Protein AF-A0A1G3U893-F1 (afdb_monomer_lite)

Secondary structure (DSSP, 8-state):
--HHHHHHHHHHHT--STTTSHHHHHHHHHHHHTTS----S--HHHHHHHHHHTTPPPPSSHHHHHHHHHHHHHHHS-HHHHHHHHHHHHHHHHHH-GGGHHHHHH-HHHHHHT--HHHHHHHHHHHHHHHHHHHHHHHHHHH-S---HHHHHHHHHHHHHHHHHHHS-HHHHHHHHHHHHHHHHHHHHHHHHHHH-

pLDDT: mean 92.68, std 6.44, range [59.28, 98.5]

Foldseek 3Di:
DPVLLLLLLLLLCQDPDPPRNQLSVLLQVLCVVLVNDHRDPDHNVRSQVVCVVVVHDRQPDNVSSVVVNVVVLCVPDDVVLVVVLVVLLLVVLCVVCVVLNVQVVVHPVSSQVPADPVSNLVVVLVCQLSVSLLSSLSSSLVSDDPDDLVSSVSSSVSSNVSSCVSRHDPVRCVVCVVVVVVVSVVSSVSSVVVSPD

Radius of gyration: 17.15 Å; chains: 1; bounding box: 44×39×46 Å

Sequence (197 aa):
MKKEIIYLSEYLAKNQTKGEFEPYEAILHVLDTLEIYTPSKYDQTQIQVLFKRSGLDVPSYFEEAVLQLDKVLESFLPSDITTLKKSIFLTLIASNFPQKKGFLEHSYALFISQLEPVEKTIFDNLTSYVLHINRGLGVFYSLGEKQTPENFVAFGNALHVKLLTLFYNEEERALLDDGLKELLGVYLGIYGKYLYM

Structure (mmCIF, N/CA/C/O backbone):
data_AF-A0A1G3U893-F1
#
_entry.id   AF-A0A1G3U893-F1
#
loop_
_atom_site.group_PDB
_atom_site.id
_atom_site.type_symbol
_atom_site.label_atom_id
_atom_site.label_alt_id
_atom_site.label_comp_id
_atom_site.label_asym_id
_atom_site.label_entity_id
_atom_site.label_seq_id
_atom_site.pdbx_PDB_ins_code
_atom_site.Cartn_x
_atom_site.Cartn_y
_atom_site.Cartn_z
_atom_site.occupancy
_atom_site.B_iso_or_equiv
_atom_site.auth_seq_id
_atom_site.auth_comp_id
_atom_site.auth_asym_id
_atom_site.auth_atom_id
_atom_site.pdbx_PDB_model_num
ATOM 1 N N . MET A 1 1 ? -11.319 6.076 13.704 1.00 62.50 1 MET A N 1
ATOM 2 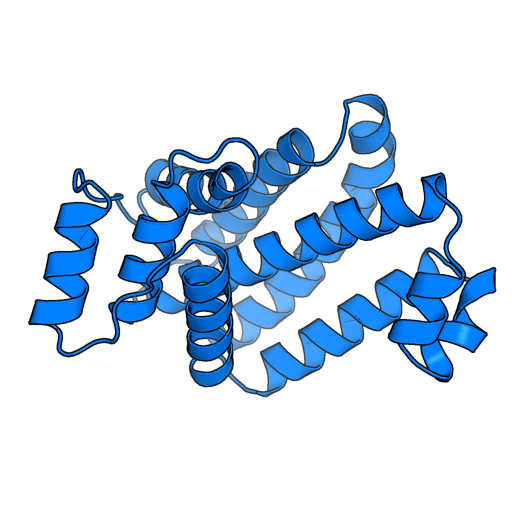C CA . MET A 1 1 ? -10.963 4.768 13.105 1.00 62.50 1 MET A CA 1
ATOM 3 C C . MET A 1 1 ? -12.118 4.116 12.333 1.00 62.50 1 MET A C 1
ATOM 5 O O . MET A 1 1 ? -13.187 3.919 12.910 1.00 62.50 1 MET A O 1
ATOM 9 N N . LYS A 1 2 ? -11.933 3.744 11.054 1.00 84.88 2 LYS A N 1
ATOM 10 C CA . LYS A 1 2 ? -12.924 2.949 10.288 1.00 84.88 2 LYS A CA 1
ATOM 11 C C . LYS A 1 2 ? -12.699 1.442 10.497 1.00 84.88 2 LYS A C 1
ATOM 13 O O . LYS A 1 2 ? -11.767 0.874 9.942 1.00 84.88 2 LYS A O 1
ATOM 18 N N . LYS A 1 3 ? -13.579 0.795 11.276 1.00 90.69 3 LYS A N 1
ATOM 19 C CA . LYS A 1 3 ? -13.479 -0.631 11.667 1.00 90.69 3 LYS A CA 1
ATOM 20 C 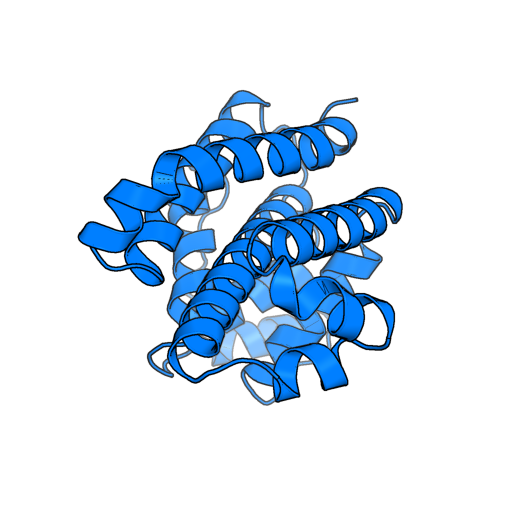C . LYS A 1 3 ? -13.331 -1.595 10.486 1.00 90.69 3 LYS A C 1
ATOM 22 O O . LYS A 1 3 ? -12.546 -2.527 10.569 1.00 90.69 3 LYS A O 1
ATOM 27 N N . GLU A 1 4 ? -14.050 -1.344 9.396 1.00 95.12 4 GLU A N 1
ATOM 28 C CA . GLU A 1 4 ? -14.017 -2.172 8.186 1.00 95.12 4 GLU A CA 1
ATOM 29 C C . GLU A 1 4 ? -12.615 -2.258 7.563 1.00 95.12 4 GLU A C 1
ATOM 31 O O . GLU A 1 4 ? -12.152 -3.351 7.258 1.00 95.12 4 GLU A O 1
ATOM 36 N N . ILE A 1 5 ? -11.895 -1.131 7.467 1.00 96.06 5 ILE A N 1
ATOM 37 C CA . ILE A 1 5 ? -10.524 -1.092 6.928 1.00 96.06 5 ILE A CA 1
ATOM 38 C C . ILE A 1 5 ? -9.584 -1.933 7.798 1.00 96.06 5 ILE A C 1
ATOM 40 O O . ILE A 1 5 ? -8.756 -2.673 7.271 1.00 96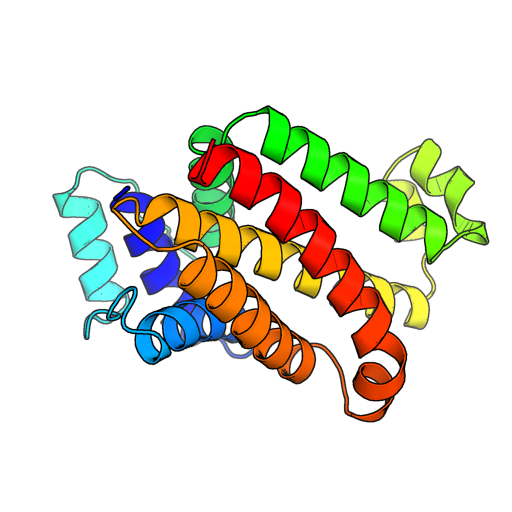.06 5 ILE A O 1
ATOM 44 N N . ILE A 1 6 ? -9.734 -1.858 9.123 1.00 94.94 6 ILE A N 1
ATOM 45 C CA . ILE A 1 6 ? -8.920 -2.639 10.062 1.00 94.94 6 ILE A CA 1
ATOM 46 C C . ILE A 1 6 ? -9.231 -4.124 9.957 1.00 94.94 6 ILE A C 1
ATOM 48 O O . ILE A 1 6 ? -8.307 -4.920 9.835 1.00 94.94 6 ILE A O 1
ATOM 52 N N . TYR A 1 7 ? -10.506 -4.507 9.926 1.00 95.94 7 TYR A N 1
ATOM 53 C CA . TYR A 1 7 ? -10.875 -5.914 9.791 1.00 95.94 7 TYR A CA 1
ATOM 54 C C . TYR A 1 7 ? -10.403 -6.505 8.463 1.00 95.94 7 TYR A C 1
ATOM 56 O O . TYR A 1 7 ? -9.892 -7.620 8.462 1.00 95.94 7 TYR A O 1
ATOM 64 N N . LEU A 1 8 ? -10.499 -5.762 7.356 1.00 96.88 8 LEU A N 1
ATOM 65 C CA . LEU A 1 8 ? -9.982 -6.205 6.058 1.00 96.88 8 LEU A CA 1
ATOM 66 C C . LEU A 1 8 ? -8.455 -6.327 6.080 1.00 96.88 8 LEU A C 1
ATOM 68 O O . LEU A 1 8 ? -7.920 -7.331 5.618 1.00 96.88 8 LEU A O 1
ATOM 72 N N . SER A 1 9 ? -7.755 -5.357 6.672 1.00 96.25 9 SER A N 1
ATOM 73 C CA . SER A 1 9 ? -6.289 -5.387 6.788 1.00 96.25 9 SER A CA 1
ATOM 74 C C . SER A 1 9 ? -5.811 -6.566 7.637 1.00 96.25 9 SER A C 1
ATOM 76 O O . SER A 1 9 ? -4.909 -7.291 7.229 1.00 96.25 9 SER A O 1
ATOM 78 N N . GLU A 1 10 ? -6.445 -6.803 8.789 1.00 95.88 10 GLU A N 1
ATOM 79 C CA . GLU A 1 10 ? -6.160 -7.961 9.640 1.00 95.88 10 GLU A CA 1
ATOM 80 C C . GLU A 1 10 ? -6.509 -9.287 8.962 1.00 95.88 10 GLU A C 1
ATOM 82 O O . GLU A 1 10 ? -5.763 -10.254 9.097 1.00 95.88 10 GLU A O 1
ATOM 87 N N . TYR A 1 11 ? -7.624 -9.348 8.231 1.00 95.31 11 TYR A N 1
ATOM 88 C CA . TYR A 1 11 ? -8.026 -10.547 7.500 1.00 95.31 11 TYR A CA 1
ATOM 89 C C . TYR A 1 11 ? -7.003 -10.912 6.420 1.00 95.31 11 TYR A C 1
ATOM 91 O O . TYR A 1 11 ? -6.593 -12.071 6.327 1.00 95.31 11 TYR A O 1
ATOM 99 N N . LEU A 1 12 ? -6.565 -9.920 5.639 1.00 95.44 12 LEU A N 1
ATOM 100 C CA . LEU A 1 12 ? -5.575 -10.086 4.575 1.00 95.44 12 LEU A CA 1
ATOM 101 C C . LEU A 1 12 ? -4.212 -10.491 5.139 1.00 95.44 12 LEU A C 1
ATOM 103 O O . LEU A 1 12 ? -3.634 -11.459 4.661 1.00 95.44 12 LEU A O 1
ATOM 107 N N . ALA A 1 13 ? -3.743 -9.826 6.199 1.00 94.62 13 ALA A N 1
ATOM 108 C CA . ALA A 1 13 ? -2.451 -10.101 6.831 1.00 94.62 13 ALA A CA 1
ATOM 109 C C . ALA A 1 13 ? -2.352 -11.477 7.510 1.00 94.62 13 ALA A C 1
ATOM 111 O O . ALA A 1 13 ? -1.254 -11.934 7.808 1.00 94.62 13 ALA A O 1
ATOM 112 N N . LYS A 1 14 ? -3.485 -12.129 7.792 1.00 91.31 14 LYS A N 1
ATOM 113 C CA . LYS A 1 14 ? -3.541 -13.436 8.470 1.00 91.31 14 LYS A CA 1
ATOM 114 C C . LYS A 1 14 ? -3.925 -14.577 7.536 1.00 91.31 14 LYS A C 1
ATOM 116 O O . LYS A 1 14 ? -4.282 -15.661 8.004 1.00 91.31 14 LYS A O 1
ATOM 121 N N . ASN A 1 15 ? -3.890 -14.338 6.226 1.00 79.00 15 ASN A N 1
ATOM 122 C CA . ASN A 1 15 ? -4.066 -15.404 5.252 1.00 79.00 15 ASN A CA 1
ATOM 123 C C . ASN A 1 15 ? -2.845 -16.334 5.269 1.00 79.00 15 ASN A C 1
ATOM 125 O O . ASN A 1 15 ? -1.723 -15.889 5.470 1.00 79.00 15 ASN A O 1
ATOM 129 N N . GLN A 1 16 ? -3.065 -17.635 5.088 1.00 69.56 16 GLN A N 1
ATOM 130 C CA . GLN A 1 16 ? -1.996 -18.640 5.067 1.00 69.56 16 GLN A CA 1
ATOM 131 C C . GLN A 1 16 ? -1.441 -18.899 3.654 1.00 69.56 16 GLN A C 1
ATOM 133 O O . GLN A 1 16 ? -0.562 -19.744 3.478 1.00 69.56 16 GLN A O 1
ATOM 138 N N . THR A 1 17 ? -1.945 -18.195 2.638 1.00 70.88 17 THR A N 1
ATOM 139 C CA . THR A 1 17 ? -1.518 -18.358 1.241 1.00 70.88 17 THR A CA 1
ATOM 140 C C . THR A 1 17 ? -0.214 -17.605 0.991 1.00 70.88 17 THR A C 1
ATOM 142 O O . THR A 1 17 ? -0.206 -16.387 0.845 1.00 70.88 17 THR A O 1
ATOM 145 N N . LYS A 1 18 ? 0.904 -18.339 0.965 1.00 68.50 18 LYS A N 1
ATOM 146 C CA . LYS A 1 18 ? 2.259 -17.798 0.771 1.00 68.50 18 LYS A CA 1
ATOM 147 C C . LYS A 1 18 ? 2.359 -16.887 -0.463 1.00 68.50 18 LYS A C 1
ATOM 149 O O . LYS A 1 18 ? 1.983 -17.302 -1.555 1.00 68.50 18 LYS A O 1
ATOM 154 N N . GLY A 1 19 ? 2.967 -15.716 -0.297 1.00 68.25 19 GLY A N 1
ATOM 155 C CA . GLY A 1 19 ? 3.264 -14.726 -1.336 1.00 68.25 19 GLY A CA 1
ATOM 156 C C . GLY A 1 19 ? 2.249 -13.585 -1.445 1.00 68.25 19 GLY A C 1
ATOM 157 O O . GLY A 1 19 ? 2.566 -12.553 -2.034 1.00 68.25 19 GLY A O 1
ATOM 158 N N . GLU A 1 20 ? 1.045 -13.748 -0.895 1.00 79.69 20 GLU A N 1
ATOM 159 C CA . GLU A 1 20 ? -0.048 -12.786 -1.057 1.00 79.69 20 GLU A CA 1
ATOM 160 C C . GLU A 1 20 ? -0.282 -11.924 0.190 1.00 79.69 20 GLU A C 1
ATOM 162 O O . GLU A 1 20 ? -0.622 -10.744 0.078 1.00 79.69 20 GLU A O 1
ATOM 167 N N . PHE A 1 21 ? -0.080 -12.478 1.389 1.00 89.69 21 PHE A N 1
ATOM 168 C CA . PHE A 1 21 ? -0.401 -11.800 2.650 1.00 89.69 21 PHE A CA 1
ATOM 169 C C . PHE A 1 21 ? 0.751 -10.960 3.205 1.00 89.69 21 PHE A C 1
ATOM 171 O O . PHE A 1 21 ? 0.506 -10.013 3.955 1.00 89.69 21 PHE A O 1
ATOM 178 N N . GLU A 1 22 ? 1.993 -11.274 2.837 1.00 94.38 22 GLU A N 1
ATOM 179 C CA . GLU A 1 22 ? 3.214 -10.673 3.377 1.00 94.38 22 GLU A CA 1
ATOM 180 C C . GLU A 1 22 ? 3.240 -9.135 3.266 1.00 94.38 22 GLU A C 1
ATOM 182 O O . GLU A 1 22 ? 3.665 -8.482 4.223 1.00 94.38 22 GLU A O 1
ATOM 187 N N . PRO A 1 23 ? 2.744 -8.495 2.184 1.00 95.62 23 PRO A N 1
ATOM 188 C CA . PRO A 1 23 ? 2.658 -7.036 2.139 1.00 95.62 23 PRO A CA 1
ATOM 189 C C . PRO A 1 23 ? 1.704 -6.453 3.193 1.00 95.62 23 PRO A C 1
ATOM 191 O O . PRO A 1 23 ? 1.957 -5.379 3.741 1.00 95.62 23 PRO A O 1
ATOM 194 N N . TYR A 1 24 ? 0.604 -7.147 3.491 1.00 96.69 24 TYR A N 1
ATOM 195 C CA . TYR A 1 24 ? -0.380 -6.727 4.493 1.00 96.69 24 TYR A CA 1
ATOM 196 C C . TYR A 1 24 ? 0.121 -6.984 5.910 1.00 96.69 24 TYR A C 1
ATOM 198 O O . TYR A 1 24 ? -0.058 -6.140 6.790 1.00 96.69 24 TYR A O 1
ATOM 206 N N . GLU A 1 25 ? 0.810 -8.104 6.119 1.00 95.62 25 GLU A N 1
ATOM 207 C CA . GLU A 1 25 ? 1.545 -8.370 7.352 1.00 95.62 25 GLU A CA 1
ATOM 208 C C . GLU A 1 25 ? 2.596 -7.283 7.601 1.00 95.62 25 GLU A C 1
ATOM 210 O O . GLU A 1 25 ? 2.659 -6.744 8.703 1.00 95.62 25 GLU A O 1
ATOM 215 N N . ALA A 1 26 ? 3.359 -6.879 6.579 1.00 97.19 26 ALA A N 1
ATOM 216 C CA . ALA A 1 26 ? 4.340 -5.803 6.694 1.00 97.19 26 ALA A CA 1
ATOM 217 C C . ALA A 1 26 ? 3.703 -4.475 7.134 1.00 97.19 26 ALA A C 1
ATOM 219 O O . ALA A 1 26 ? 4.254 -3.798 8.003 1.00 97.19 26 ALA A O 1
ATOM 220 N N . ILE A 1 27 ? 2.532 -4.118 6.590 1.00 97.81 27 ILE A N 1
ATOM 221 C CA . ILE A 1 27 ? 1.779 -2.925 7.014 1.00 97.81 27 ILE A CA 1
ATOM 222 C C . ILE A 1 27 ? 1.451 -3.004 8.509 1.00 97.81 27 ILE A C 1
ATOM 224 O O . ILE A 1 27 ? 1.777 -2.080 9.256 1.00 97.81 27 ILE A O 1
ATOM 228 N N . LEU A 1 28 ? 0.841 -4.103 8.959 1.00 96.94 28 LEU A N 1
ATOM 229 C CA . LEU A 1 28 ? 0.438 -4.264 10.358 1.00 96.94 28 LEU A CA 1
ATOM 230 C C . LEU A 1 28 ? 1.633 -4.354 11.310 1.00 96.94 28 LEU A C 1
ATOM 232 O O . LEU A 1 28 ? 1.603 -3.759 12.382 1.00 96.94 28 LEU A O 1
ATOM 236 N N . HIS A 1 29 ? 2.702 -5.035 10.905 1.00 97.19 29 HIS A N 1
ATOM 237 C CA . HIS A 1 29 ? 3.931 -5.146 11.681 1.00 97.19 29 HIS A CA 1
ATOM 238 C C . HIS A 1 29 ? 4.571 -3.774 11.914 1.00 97.19 29 HIS A C 1
ATOM 240 O O . HIS A 1 29 ? 5.046 -3.490 13.012 1.00 97.19 29 HIS A O 1
ATOM 246 N N . VAL A 1 30 ? 4.630 -2.913 10.893 1.00 97.81 30 VAL A N 1
ATOM 247 C CA . VAL A 1 30 ? 5.205 -1.566 11.050 1.00 97.81 30 VAL A CA 1
ATOM 248 C C . VAL A 1 30 ? 4.320 -0.696 11.943 1.00 97.81 30 VAL A C 1
ATOM 250 O O . VAL A 1 30 ? 4.851 0.035 12.777 1.00 97.81 30 VAL A O 1
ATOM 253 N N . LEU A 1 31 ? 2.993 -0.804 11.820 1.00 96.00 31 LEU A N 1
ATOM 254 C CA . LEU A 1 31 ? 2.063 -0.124 12.729 1.00 96.00 31 LEU A CA 1
ATOM 255 C C . LEU A 1 31 ? 2.264 -0.550 14.190 1.00 96.00 31 LEU A C 1
ATOM 257 O O . LEU A 1 31 ? 2.259 0.311 15.068 1.00 96.00 31 LEU A O 1
ATOM 261 N N . ASP A 1 32 ? 2.475 -1.843 14.436 1.00 96.44 32 ASP A N 1
ATOM 262 C CA . ASP A 1 32 ? 2.713 -2.394 15.776 1.00 96.44 32 ASP A CA 1
ATOM 263 C C . ASP A 1 32 ? 4.063 -1.951 16.345 1.00 96.44 32 ASP A C 1
ATOM 265 O O . ASP A 1 32 ? 4.146 -1.471 17.471 1.00 96.44 32 ASP A O 1
ATOM 269 N N . THR A 1 33 ? 5.121 -2.022 15.528 1.00 96.50 33 THR A N 1
ATOM 270 C CA . THR A 1 33 ? 6.491 -1.638 15.921 1.00 96.50 33 THR A CA 1
ATOM 271 C C . THR A 1 33 ? 6.580 -0.173 16.352 1.00 96.50 33 THR A C 1
ATOM 273 O O . THR A 1 33 ? 7.397 0.177 17.198 1.00 96.50 33 THR A O 1
ATOM 276 N N . LEU A 1 34 ? 5.759 0.689 15.752 1.00 95.19 34 LEU A N 1
ATOM 277 C CA . LEU A 1 34 ? 5.692 2.115 16.067 1.00 95.19 34 LEU A CA 1
ATOM 278 C C . LEU A 1 34 ? 4.612 2.447 17.109 1.00 95.19 34 LEU A C 1
ATOM 280 O O . LEU A 1 34 ? 4.319 3.622 17.314 1.00 95.19 34 LEU A O 1
ATOM 284 N N . GLU A 1 35 ? 3.998 1.435 17.729 1.00 93.44 35 GLU A N 1
ATOM 285 C CA . GLU A 1 35 ? 2.936 1.576 18.736 1.00 93.44 35 GLU A CA 1
ATOM 286 C C . GLU A 1 35 ? 1.722 2.391 18.242 1.00 93.44 35 GLU A C 1
ATOM 288 O O . GLU A 1 35 ? 0.960 2.964 19.022 1.00 93.44 35 GLU A O 1
ATOM 293 N N . ILE A 1 36 ? 1.512 2.438 16.922 1.00 92.62 36 ILE A N 1
ATOM 294 C CA . ILE A 1 36 ? 0.393 3.151 16.291 1.00 92.62 36 ILE A CA 1
ATOM 295 C C . ILE A 1 36 ? -0.882 2.314 16.403 1.00 92.62 36 ILE A C 1
ATOM 297 O O . ILE A 1 36 ? -1.973 2.841 16.635 1.00 92.62 36 ILE A O 1
ATOM 301 N N . TYR A 1 37 ? -0.754 1.006 16.193 1.00 93.56 37 TYR A N 1
ATOM 302 C CA . TYR A 1 37 ? -1.856 0.061 16.263 1.00 93.56 37 TYR A CA 1
ATOM 303 C C . TYR A 1 37 ? -1.326 -1.342 16.549 1.00 93.56 37 TYR A C 1
ATOM 305 O O . TYR A 1 37 ? -0.442 -1.815 15.843 1.00 93.56 37 TYR A O 1
ATOM 313 N N . THR A 1 38 ? -1.922 -2.013 17.534 1.00 94.06 38 THR A N 1
ATOM 314 C CA . THR A 1 38 ? -1.589 -3.396 17.892 1.00 94.06 38 THR A CA 1
ATOM 315 C C . THR A 1 38 ? -2.539 -4.373 17.192 1.00 94.06 38 THR A C 1
ATOM 317 O O . THR A 1 38 ? -3.739 -4.368 17.501 1.00 94.06 38 THR A O 1
ATOM 320 N N . PRO A 1 39 ? -2.041 -5.236 16.285 1.00 94.00 39 PRO A N 1
ATOM 321 C CA . PRO A 1 39 ? -2.839 -6.265 15.631 1.00 94.00 39 PRO A CA 1
ATOM 322 C C . PRO A 1 39 ? -3.494 -7.203 16.643 1.00 94.00 39 PRO A C 1
ATOM 324 O O . PRO A 1 39 ? -2.897 -7.585 17.654 1.00 94.00 39 PRO A O 1
ATOM 327 N N . SER A 1 40 ? -4.735 -7.611 16.380 1.00 95.38 40 SER A N 1
ATOM 328 C CA . SER A 1 40 ? -5.417 -8.532 17.286 1.00 95.38 40 SER A CA 1
ATOM 329 C C . SER A 1 40 ? -4.784 -9.927 17.236 1.00 95.38 40 SER A C 1
ATOM 331 O O . SER A 1 40 ? -4.165 -10.324 16.249 1.00 95.38 40 SER A O 1
ATOM 333 N N . LYS A 1 41 ? -5.022 -10.737 18.270 1.00 94.00 41 LYS A N 1
ATOM 334 C CA . LYS A 1 41 ? -4.647 -12.164 18.269 1.00 94.00 41 LYS A CA 1
ATOM 335 C C . LYS A 1 41 ? -5.624 -13.048 17.487 1.00 94.00 41 LYS A C 1
ATOM 337 O O . LYS A 1 41 ? -5.468 -14.264 17.496 1.00 94.00 41 LYS A O 1
ATOM 342 N N . TYR A 1 42 ? -6.654 -12.459 16.878 1.00 94.31 42 TYR A N 1
ATOM 343 C CA . TYR A 1 42 ? -7.719 -13.220 16.242 1.00 94.31 42 TYR A CA 1
ATOM 344 C C . TYR A 1 42 ? -7.258 -13.880 14.952 1.00 94.31 42 TYR A C 1
ATOM 346 O O . TYR A 1 42 ? -6.585 -13.237 14.154 1.00 94.31 42 TYR A O 1
ATOM 354 N N . ASP A 1 43 ? -7.655 -15.126 14.721 1.00 91.88 43 ASP A N 1
ATOM 355 C CA . ASP A 1 43 ? -7.493 -15.767 13.416 1.00 91.88 43 ASP A CA 1
ATOM 356 C C . ASP A 1 43 ? -8.515 -15.235 12.388 1.00 91.88 43 ASP A C 1
ATOM 358 O O . ASP A 1 43 ? -9.415 -14.451 12.713 1.00 91.88 43 ASP A O 1
ATOM 362 N N . GLN A 1 44 ? -8.394 -15.658 11.125 1.00 91.19 44 GLN A N 1
ATOM 363 C CA . GLN A 1 44 ? -9.322 -15.237 10.070 1.00 91.19 44 GLN A CA 1
ATOM 364 C C . GLN A 1 44 ? -10.785 -15.583 10.381 1.00 91.19 44 GLN A C 1
ATOM 366 O O . GLN A 1 44 ? -11.664 -14.764 10.120 1.00 91.19 44 GLN A O 1
ATOM 371 N N . THR A 1 45 ? -11.065 -16.745 10.977 1.00 92.19 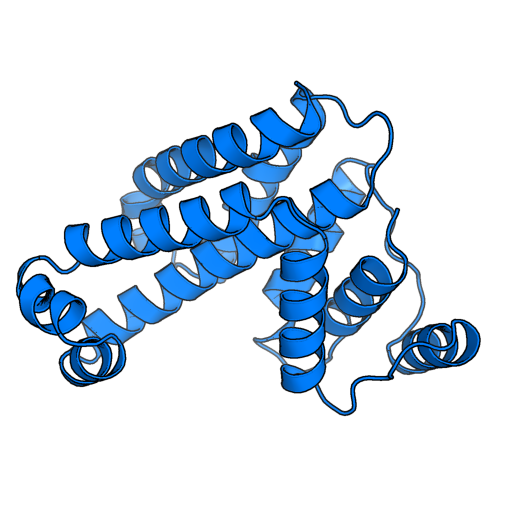45 THR A N 1
ATOM 372 C CA . THR A 1 45 ? -12.439 -17.166 11.310 1.00 92.19 45 THR A CA 1
ATOM 373 C C . THR A 1 45 ? -13.045 -16.233 12.354 1.00 92.19 45 THR A C 1
ATOM 375 O O . THR A 1 45 ? -14.189 -15.790 12.238 1.00 92.19 45 THR A O 1
ATOM 378 N N . GLN A 1 46 ? -12.263 -15.881 13.370 1.00 95.12 46 GLN A N 1
ATOM 379 C CA . GLN A 1 46 ? -12.655 -14.937 14.408 1.00 95.12 46 GLN A CA 1
ATOM 380 C C . GLN A 1 46 ? -12.864 -13.529 13.834 1.00 95.12 46 GLN A C 1
ATOM 382 O O . GLN A 1 46 ? -13.842 -12.872 14.192 1.00 95.12 46 GLN A O 1
ATOM 387 N N . ILE A 1 47 ? -12.028 -13.087 12.891 1.00 94.94 47 ILE A N 1
ATOM 388 C CA . ILE A 1 47 ? -12.212 -11.806 12.191 1.00 94.94 47 ILE A CA 1
ATOM 389 C C . ILE A 1 47 ? -13.502 -11.808 11.357 1.00 94.94 47 ILE A C 1
ATOM 391 O O . ILE A 1 47 ? -14.275 -10.854 11.434 1.00 94.94 47 ILE A O 1
ATOM 395 N N . GLN A 1 48 ? -13.816 -12.891 10.638 1.00 94.31 48 GLN A N 1
ATOM 396 C CA . GLN A 1 48 ? -15.086 -13.027 9.908 1.00 94.31 48 GLN A CA 1
ATOM 397 C C . GLN A 1 48 ? -16.307 -12.904 10.837 1.00 94.31 48 GLN A C 1
ATOM 399 O O . GLN A 1 48 ? -17.328 -12.326 10.459 1.00 94.31 48 GLN A O 1
ATOM 404 N N . VAL A 1 49 ? -16.218 -13.395 12.079 1.00 95.56 49 VAL A N 1
ATOM 405 C CA . VAL A 1 49 ? -17.273 -13.187 13.088 1.00 95.56 49 VAL A CA 1
ATOM 406 C C . VAL A 1 49 ? -17.420 -11.703 13.448 1.00 95.56 49 VAL A C 1
ATOM 408 O O . VAL A 1 49 ? -18.548 -11.239 13.634 1.00 95.56 49 VAL A O 1
ATOM 411 N N . LEU A 1 50 ? -16.324 -10.938 13.518 1.00 94.94 50 LEU A N 1
ATOM 412 C CA . LEU A 1 50 ? -16.367 -9.492 13.780 1.00 94.94 50 LEU A CA 1
ATOM 413 C C . LEU A 1 50 ? -17.037 -8.710 12.644 1.00 94.94 50 LEU A C 1
ATOM 415 O O . LEU A 1 50 ? -17.838 -7.816 12.937 1.00 94.94 50 LEU A O 1
ATOM 419 N N . PHE A 1 51 ? -16.776 -9.076 11.384 1.00 95.56 51 PHE A N 1
ATOM 420 C CA . PHE A 1 51 ? -17.489 -8.528 10.221 1.00 95.56 51 PHE A CA 1
ATOM 421 C C . PHE A 1 51 ? -19.002 -8.728 10.365 1.00 95.56 51 PHE A C 1
ATOM 423 O O . PHE A 1 51 ? -19.748 -7.748 10.413 1.00 95.56 51 PHE A O 1
ATOM 430 N N . LYS A 1 52 ? -19.449 -9.979 10.571 1.00 94.75 52 LYS A N 1
ATOM 431 C CA . LYS A 1 52 ? -20.879 -10.316 10.727 1.00 94.75 52 LYS A CA 1
ATOM 432 C C . LYS A 1 52 ? -21.539 -9.545 11.866 1.00 94.75 52 LYS A C 1
ATOM 434 O O . LYS A 1 52 ? -22.624 -8.999 11.700 1.00 94.75 52 LYS A O 1
ATOM 439 N N . ARG A 1 53 ? -20.882 -9.473 13.029 1.00 94.69 53 ARG A N 1
ATOM 440 C CA . ARG A 1 53 ? -21.393 -8.730 14.197 1.00 94.69 53 ARG A CA 1
ATOM 441 C C . ARG A 1 53 ? -21.490 -7.228 13.954 1.00 94.69 53 ARG A C 1
ATOM 443 O O . ARG A 1 53 ? -22.310 -6.572 14.586 1.00 94.69 53 ARG A O 1
ATOM 450 N N . SER A 1 54 ? -20.658 -6.700 13.064 1.00 92.88 54 SER A N 1
ATOM 451 C CA . SER A 1 54 ? -20.652 -5.286 12.689 1.00 92.88 54 SER A CA 1
ATOM 452 C C . SER A 1 54 ? -21.586 -4.975 11.516 1.00 92.88 54 SER A C 1
ATOM 454 O O . SER A 1 54 ? -21.623 -3.828 11.082 1.00 92.88 54 SER A O 1
ATOM 456 N N . GLY A 1 55 ? -22.333 -5.967 11.009 1.00 93.69 55 GLY A N 1
ATOM 457 C CA . GLY A 1 55 ? -23.214 -5.812 9.848 1.00 93.69 55 GLY A CA 1
ATOM 458 C C . GLY A 1 55 ? -22.464 -5.547 8.540 1.00 93.69 55 GLY A C 1
ATOM 459 O O . GLY A 1 55 ? -23.028 -4.928 7.646 1.00 93.69 55 GLY A O 1
ATOM 460 N N . LEU A 1 56 ? -21.196 -5.960 8.458 1.00 94.12 56 LEU A N 1
ATOM 461 C CA . LEU A 1 56 ? -20.344 -5.800 7.282 1.00 94.12 56 LEU A CA 1
ATOM 462 C C . LEU A 1 56 ? -20.318 -7.090 6.457 1.00 94.12 56 LEU A C 1
ATOM 464 O O . LEU A 1 56 ? -20.418 -8.190 7.014 1.00 94.12 56 LEU A O 1
ATOM 468 N N . ASP A 1 57 ? -20.127 -6.940 5.148 1.00 93.31 57 ASP A N 1
ATOM 469 C CA . ASP A 1 57 ? -19.957 -8.066 4.235 1.00 93.31 57 ASP A CA 1
ATOM 470 C C . ASP A 1 57 ? -18.666 -8.825 4.565 1.00 93.31 57 ASP A C 1
ATOM 472 O O . ASP A 1 57 ? -17.624 -8.239 4.857 1.00 93.31 57 ASP A O 1
ATOM 476 N N . VAL A 1 58 ? -18.754 -10.154 4.568 1.00 93.69 58 VAL A N 1
ATOM 477 C CA . VAL A 1 58 ? -17.619 -11.027 4.876 1.00 93.69 58 VAL A CA 1
ATOM 478 C C . VAL A 1 58 ? -16.991 -11.467 3.559 1.00 93.69 58 VAL A C 1
ATOM 480 O O . VAL A 1 58 ? -17.697 -12.092 2.768 1.00 93.69 58 VAL A O 1
ATOM 483 N N . PRO A 1 59 ? -15.697 -11.209 3.319 1.00 93.00 59 PRO A N 1
ATOM 484 C CA . PRO A 1 59 ? -15.044 -11.693 2.113 1.00 93.00 59 PRO A CA 1
ATOM 485 C C . PRO A 1 59 ? -14.930 -13.221 2.123 1.00 93.00 59 PRO A C 1
ATOM 487 O O . PRO A 1 59 ? -14.606 -13.835 3.144 1.00 93.00 59 PRO A O 1
ATOM 490 N N . SER A 1 60 ? -15.167 -13.833 0.966 1.00 88.50 60 SER A N 1
ATOM 491 C CA . SER A 1 60 ? -15.159 -15.286 0.769 1.00 88.50 60 SER A CA 1
ATOM 492 C C . SER A 1 60 ? -13.763 -15.826 0.452 1.00 88.50 60 SER A C 1
ATOM 494 O O . SER A 1 60 ? -13.467 -16.980 0.752 1.00 88.50 60 SER A O 1
ATOM 496 N N . TYR A 1 61 ? -12.903 -15.003 -0.150 1.00 88.94 61 TYR A N 1
ATOM 497 C CA . TYR A 1 61 ? -11.528 -15.341 -0.533 1.00 88.94 61 TYR A CA 1
ATOM 498 C C . TYR A 1 61 ? -10.627 -14.096 -0.523 1.00 88.94 61 TYR A C 1
ATOM 500 O O . TYR A 1 61 ? -11.090 -12.982 -0.258 1.00 88.94 61 TYR A O 1
ATOM 508 N N . PHE A 1 62 ? -9.324 -14.287 -0.743 1.00 90.81 62 PHE A N 1
ATOM 509 C CA . PHE A 1 62 ? -8.317 -13.238 -0.581 1.00 90.81 62 PHE A CA 1
ATOM 510 C C . PHE A 1 62 ? -8.542 -12.067 -1.540 1.00 90.81 62 PHE A C 1
ATOM 512 O O . PHE A 1 62 ? -8.667 -10.927 -1.104 1.00 90.81 62 PHE A O 1
ATOM 519 N N . GLU A 1 63 ? -8.682 -12.342 -2.831 1.00 92.81 63 GLU A N 1
ATOM 520 C CA . GLU A 1 63 ? -8.845 -11.327 -3.869 1.00 92.81 63 GLU A CA 1
ATOM 521 C C . GLU A 1 63 ? -10.144 -10.532 -3.687 1.00 92.81 63 GLU A C 1
ATOM 523 O O . GLU A 1 63 ? -10.175 -9.330 -3.944 1.00 92.81 63 GLU A O 1
ATOM 528 N N . GLU A 1 64 ? -11.204 -11.161 -3.167 1.00 94.44 64 GLU A N 1
ATOM 529 C CA . GLU A 1 64 ? -12.421 -10.447 -2.777 1.00 94.44 64 GLU A CA 1
ATOM 530 C C . GLU A 1 64 ? -12.142 -9.460 -1.637 1.00 94.44 64 GLU A C 1
ATOM 532 O O . GLU A 1 64 ? -12.534 -8.296 -1.726 1.00 94.44 64 GLU A O 1
ATOM 537 N N . ALA A 1 65 ? -11.421 -9.884 -0.594 1.00 95.12 65 ALA A N 1
ATOM 538 C CA . ALA A 1 65 ? -11.032 -9.002 0.506 1.00 95.12 65 ALA A CA 1
ATOM 539 C C . ALA A 1 65 ? -10.153 -7.835 0.025 1.00 95.12 65 ALA A C 1
ATOM 541 O O . ALA A 1 65 ? -10.316 -6.710 0.500 1.00 95.12 65 ALA A O 1
ATOM 542 N N . VAL A 1 66 ? -9.263 -8.073 -0.944 1.00 95.69 66 VAL A N 1
ATOM 543 C CA . VAL A 1 66 ? -8.443 -7.026 -1.569 1.00 95.69 66 VAL A CA 1
ATOM 544 C C . VAL A 1 66 ? -9.321 -5.989 -2.274 1.00 95.69 66 VAL A C 1
ATOM 546 O O . VAL A 1 66 ? -9.174 -4.792 -2.025 1.00 95.69 66 VAL A O 1
ATOM 549 N N . LEU A 1 67 ? -10.267 -6.434 -3.107 1.00 96.25 67 LEU A N 1
ATOM 550 C CA . LEU A 1 67 ? -11.192 -5.546 -3.820 1.00 96.25 67 LEU A CA 1
ATOM 551 C C . LEU A 1 67 ? -12.081 -4.750 -2.858 1.00 96.25 67 LEU A C 1
ATOM 553 O O . LEU A 1 67 ? -12.313 -3.556 -3.067 1.00 96.25 67 LEU A O 1
ATOM 557 N N . GLN A 1 68 ? -12.567 -5.395 -1.796 1.00 96.88 68 GLN A N 1
ATOM 558 C CA . GLN A 1 68 ? -13.335 -4.726 -0.749 1.00 96.88 68 GLN A CA 1
ATOM 559 C C . GLN A 1 68 ? -12.484 -3.660 -0.043 1.00 96.88 68 GLN A C 1
ATOM 561 O O . GLN A 1 68 ? -12.947 -2.530 0.115 1.00 96.88 68 GLN A O 1
ATOM 566 N N . LEU A 1 69 ? -11.229 -3.964 0.311 1.00 97.19 69 LEU A N 1
ATOM 567 C CA . LEU A 1 69 ? -10.328 -3.002 0.954 1.00 97.19 69 LEU A CA 1
ATOM 568 C C . LEU A 1 69 ? -10.078 -1.788 0.062 1.00 97.19 69 LEU A C 1
ATOM 570 O O . LEU A 1 69 ? -10.220 -0.656 0.527 1.00 97.19 69 LEU A O 1
ATOM 574 N N . ASP A 1 70 ? -9.746 -2.011 -1.209 1.00 96.44 70 ASP A N 1
ATOM 575 C CA . ASP A 1 70 ? -9.492 -0.929 -2.160 1.00 96.44 70 ASP A CA 1
ATOM 576 C C . ASP A 1 70 ? -10.722 -0.029 -2.308 1.00 96.44 70 ASP A C 1
ATOM 578 O O . ASP A 1 70 ? -10.609 1.192 -2.200 1.00 96.44 70 ASP A O 1
ATOM 582 N N . LYS A 1 71 ? -11.915 -0.617 -2.447 1.00 96.06 71 LYS A N 1
ATOM 583 C CA . LYS A 1 71 ? -13.179 0.127 -2.541 1.00 96.06 71 LYS A CA 1
ATOM 584 C C . LYS A 1 71 ? -13.444 0.970 -1.295 1.00 96.06 71 LYS A C 1
ATOM 586 O O . LYS A 1 71 ? -13.825 2.141 -1.396 1.00 96.06 71 LYS A O 1
ATOM 591 N N . VAL A 1 72 ? -13.260 0.393 -0.109 1.00 96.06 72 VAL A N 1
ATOM 592 C CA . VAL A 1 72 ? -13.504 1.097 1.155 1.00 96.06 72 VAL A CA 1
ATOM 593 C C . VAL A 1 72 ? -12.489 2.225 1.333 1.00 96.06 72 VAL A C 1
ATOM 595 O O . VAL A 1 72 ? -12.889 3.330 1.702 1.00 96.06 72 VAL A O 1
ATOM 598 N N . LEU A 1 73 ? -11.212 2.002 1.004 1.00 95.69 73 LEU A N 1
ATOM 599 C CA . LEU A 1 73 ? -10.174 3.037 1.013 1.00 95.69 73 LEU A CA 1
ATOM 600 C C . LEU A 1 73 ? -10.475 4.162 0.017 1.00 95.69 73 LEU A C 1
ATOM 602 O O . LEU A 1 73 ? -10.397 5.330 0.393 1.00 95.69 73 LEU A O 1
ATOM 606 N N . GLU A 1 74 ? -10.854 3.843 -1.221 1.00 94.56 74 GLU A N 1
ATOM 607 C CA . GLU A 1 74 ? -11.216 4.842 -2.236 1.00 94.56 74 GLU A CA 1
ATOM 608 C C . GLU A 1 74 ? -12.409 5.701 -1.806 1.00 94.56 74 GLU A C 1
ATOM 610 O O . GLU A 1 74 ? -12.389 6.911 -2.015 1.00 94.56 74 GLU A O 1
ATOM 615 N N . SER A 1 75 ? -13.422 5.102 -1.170 1.00 93.94 75 SER A N 1
ATOM 616 C CA . SER A 1 75 ? -14.588 5.834 -0.651 1.00 93.94 75 SER A CA 1
ATOM 617 C C . SER A 1 75 ? -14.284 6.690 0.581 1.00 93.94 75 SER A C 1
ATOM 619 O O . SER A 1 75 ? -15.034 7.609 0.909 1.00 93.94 75 SER A O 1
ATOM 621 N N . PHE A 1 76 ? -13.232 6.339 1.320 1.00 93.50 76 PHE A N 1
ATOM 622 C CA . PHE A 1 76 ? -12.897 6.955 2.596 1.00 93.50 76 PHE A CA 1
ATOM 623 C C . PHE A 1 76 ? -11.885 8.091 2.450 1.00 93.50 76 PHE A C 1
ATOM 625 O O . PHE A 1 76 ? -11.978 9.085 3.169 1.00 93.50 76 PHE A O 1
ATOM 632 N N . LEU A 1 77 ? -10.924 7.946 1.539 1.00 93.50 77 LEU A N 1
ATOM 633 C CA . LEU A 1 77 ? -9.914 8.961 1.272 1.00 93.50 77 LEU A CA 1
ATOM 634 C C . LEU A 1 77 ? -10.504 10.118 0.445 1.00 93.50 77 LEU A C 1
ATOM 636 O O . LEU A 1 77 ? -11.369 9.893 -0.403 1.00 93.50 77 LEU A O 1
ATOM 640 N N . PRO A 1 78 ? -10.008 11.358 0.621 1.00 94.25 78 PRO A N 1
ATOM 641 C CA . PRO A 1 78 ? -10.346 12.467 -0.263 1.00 94.25 78 PRO A CA 1
ATOM 642 C C . PRO A 1 78 ? -10.101 12.117 -1.738 1.00 94.25 78 PRO A C 1
ATOM 644 O O . PRO A 1 78 ? -9.048 11.581 -2.094 1.00 94.25 78 PRO A O 1
ATOM 647 N N . SER A 1 79 ? -11.058 12.461 -2.606 1.00 93.31 79 SER A N 1
ATOM 648 C CA . SER A 1 79 ? -11.011 12.109 -4.037 1.00 93.31 79 SER A CA 1
ATOM 649 C C . SER A 1 79 ? -9.762 12.632 -4.766 1.00 93.31 79 SER A C 1
ATOM 651 O O . SER A 1 79 ? -9.259 11.987 -5.692 1.00 93.31 79 SER A O 1
ATOM 653 N N . ASP A 1 80 ? -9.199 13.744 -4.289 1.00 93.38 80 ASP A N 1
ATOM 654 C CA . ASP A 1 80 ? -7.940 14.308 -4.773 1.00 93.38 80 ASP A CA 1
ATOM 655 C C . ASP A 1 80 ? -6.763 13.347 -4.578 1.00 93.38 80 ASP A C 1
ATOM 657 O O . ASP A 1 80 ? -5.960 13.177 -5.492 1.00 93.38 80 ASP A O 1
ATOM 661 N N . ILE A 1 81 ? -6.674 12.665 -3.425 1.00 94.19 81 ILE A N 1
ATOM 662 C CA . ILE A 1 81 ? -5.622 11.667 -3.172 1.00 94.19 81 ILE A CA 1
ATOM 663 C C . ILE A 1 81 ? -5.744 10.547 -4.205 1.00 94.19 81 ILE A C 1
ATOM 665 O O . ILE A 1 81 ? -4.753 10.145 -4.809 1.00 94.19 81 ILE A O 1
ATOM 669 N N . THR A 1 82 ? -6.958 10.055 -4.457 1.00 91.00 82 THR A N 1
ATOM 670 C CA . THR A 1 82 ? -7.204 9.003 -5.457 1.00 91.00 82 THR A CA 1
ATOM 671 C C . THR A 1 82 ? -6.791 9.438 -6.862 1.00 91.00 82 THR A C 1
ATOM 673 O O . THR A 1 82 ? -6.154 8.666 -7.580 1.00 91.00 82 THR A O 1
ATOM 676 N N . THR A 1 83 ? -7.083 10.681 -7.239 1.00 92.75 83 THR A N 1
ATOM 677 C CA . THR A 1 83 ? -6.698 11.244 -8.542 1.00 92.75 83 THR A CA 1
ATOM 678 C C . THR A 1 83 ? -5.181 11.398 -8.666 1.00 92.75 83 THR A C 1
ATOM 680 O O . THR A 1 83 ? -4.587 10.948 -9.648 1.00 92.75 83 THR A O 1
ATOM 683 N N . LEU A 1 84 ? -4.533 11.970 -7.648 1.00 94.56 84 LEU A N 1
ATOM 684 C CA . LEU A 1 84 ? -3.088 12.202 -7.637 1.00 94.56 84 LEU A CA 1
ATOM 685 C C . LEU A 1 84 ? -2.299 10.891 -7.674 1.00 94.56 84 LEU A C 1
ATOM 687 O O . LEU A 1 84 ? -1.353 10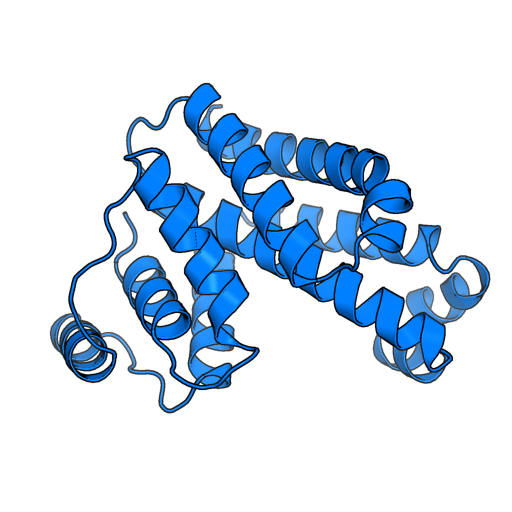.784 -8.450 1.00 94.56 84 LEU A O 1
ATOM 691 N N . LYS A 1 85 ? -2.719 9.867 -6.918 1.00 93.44 85 LYS A N 1
ATOM 692 C CA . LYS A 1 85 ? -2.094 8.533 -6.953 1.00 93.44 85 LYS A CA 1
ATOM 693 C C . LYS A 1 85 ? -2.082 7.940 -8.356 1.00 93.44 85 LYS A C 1
ATOM 695 O O . LYS A 1 85 ? -1.043 7.473 -8.815 1.00 93.44 85 LYS A O 1
ATOM 700 N N . LYS A 1 86 ? -3.223 7.999 -9.051 1.00 91.00 86 LYS A N 1
ATOM 701 C CA . LYS A 1 86 ? -3.348 7.515 -10.434 1.00 91.00 86 LYS A CA 1
ATOM 702 C C . LYS A 1 86 ? -2.421 8.294 -11.370 1.00 91.00 86 LYS A C 1
ATOM 704 O O . LYS A 1 86 ? -1.694 7.684 -12.147 1.00 91.00 86 LYS A O 1
ATOM 709 N N . SER A 1 87 ? -2.386 9.623 -11.252 1.00 92.81 87 SER A N 1
ATOM 710 C CA . SER A 1 87 ? -1.512 10.476 -12.068 1.00 92.81 87 SER A CA 1
ATOM 711 C C . SER A 1 87 ? -0.023 10.197 -11.840 1.00 92.81 87 SER A C 1
ATOM 713 O O . SER A 1 87 ? 0.742 10.118 -12.802 1.00 92.81 87 SER A O 1
ATOM 715 N N . ILE A 1 88 ? 0.398 10.035 -10.583 1.00 94.44 88 ILE A N 1
ATOM 716 C CA . ILE A 1 88 ? 1.791 9.732 -10.229 1.00 94.44 88 ILE A CA 1
ATOM 717 C C . ILE A 1 88 ? 2.184 8.367 -10.767 1.00 94.44 88 ILE A C 1
ATOM 719 O O . ILE A 1 88 ? 3.224 8.249 -11.407 1.00 94.44 88 ILE A O 1
ATOM 723 N N . PHE A 1 89 ? 1.341 7.354 -10.565 1.00 93.38 89 PHE A N 1
ATOM 724 C CA . PHE A 1 89 ? 1.617 6.016 -11.069 1.00 93.38 89 PHE A CA 1
ATOM 725 C C . PHE A 1 89 ? 1.749 6.004 -12.597 1.00 93.38 89 PHE A C 1
ATOM 727 O O . PHE A 1 89 ? 2.736 5.494 -13.115 1.00 93.38 89 PHE A O 1
ATOM 734 N N . LEU A 1 90 ? 0.835 6.644 -13.334 1.00 91.50 90 LEU A N 1
ATOM 735 C CA . LEU A 1 90 ? 0.942 6.733 -14.797 1.00 91.50 90 LEU A CA 1
ATOM 736 C C . LEU A 1 90 ? 2.211 7.464 -15.252 1.00 91.50 90 LEU A C 1
ATOM 738 O O . LEU A 1 90 ? 2.858 7.033 -16.205 1.00 91.50 90 LEU A O 1
ATOM 742 N N . THR A 1 91 ? 2.594 8.537 -14.556 1.00 92.06 91 THR A N 1
ATOM 743 C CA . THR A 1 91 ? 3.837 9.274 -14.836 1.00 92.06 91 THR A CA 1
ATOM 744 C C . THR A 1 91 ? 5.063 8.394 -14.598 1.00 92.06 91 THR A C 1
ATOM 746 O O . THR A 1 91 ? 5.973 8.358 -15.425 1.00 92.06 91 THR A O 1
ATOM 749 N N . LEU A 1 92 ? 5.065 7.638 -13.499 1.00 92.50 92 LEU A N 1
ATOM 750 C CA . LEU A 1 92 ? 6.122 6.697 -13.154 1.00 92.50 92 LEU A CA 1
ATOM 751 C C . LEU A 1 92 ? 6.271 5.611 -14.227 1.00 92.50 92 LEU A C 1
ATOM 753 O O . LEU A 1 92 ? 7.385 5.368 -14.688 1.00 92.50 92 LEU A O 1
ATOM 757 N N . ILE A 1 93 ? 5.165 5.004 -14.670 1.00 93.12 93 ILE A N 1
ATOM 758 C CA . ILE A 1 93 ? 5.189 3.995 -15.738 1.00 93.12 93 ILE A CA 1
ATOM 759 C C . ILE A 1 93 ? 5.684 4.607 -17.053 1.00 93.12 93 ILE A C 1
ATOM 761 O O . ILE A 1 93 ? 6.570 4.046 -17.692 1.00 93.12 93 ILE A O 1
ATOM 765 N N . ALA A 1 94 ? 5.192 5.785 -17.442 1.00 91.06 94 ALA A N 1
ATOM 766 C CA . ALA A 1 94 ? 5.643 6.452 -18.664 1.00 91.06 94 ALA A CA 1
ATOM 767 C C . ALA A 1 94 ? 7.148 6.785 -18.646 1.00 91.06 94 ALA A C 1
ATOM 769 O O . ALA A 1 94 ? 7.798 6.712 -19.688 1.00 91.06 94 ALA A O 1
ATOM 770 N N . SER A 1 95 ? 7.696 7.131 -17.477 1.00 89.81 95 SER A N 1
ATOM 771 C CA . SER A 1 95 ? 9.120 7.437 -17.297 1.00 89.81 95 SER A CA 1
ATOM 772 C C . SER A 1 95 ? 10.005 6.187 -17.355 1.00 89.81 95 SER A C 1
ATOM 774 O O . SER A 1 95 ? 11.072 6.217 -17.959 1.00 89.81 95 SER A O 1
ATOM 776 N N . ASN A 1 96 ? 9.554 5.075 -16.762 1.00 89.12 96 ASN A N 1
ATOM 777 C CA . ASN A 1 96 ? 10.321 3.824 -16.717 1.00 89.12 96 ASN A CA 1
ATOM 778 C C . ASN A 1 96 ? 10.209 2.997 -18.008 1.00 89.12 96 ASN A C 1
ATOM 780 O O . ASN A 1 96 ? 11.110 2.225 -18.318 1.00 89.12 96 ASN A O 1
ATOM 784 N N . PHE A 1 97 ? 9.143 3.188 -18.792 1.00 92.75 97 PHE A N 1
ATOM 785 C CA . PHE A 1 97 ? 8.913 2.483 -20.056 1.00 92.75 97 PHE A CA 1
ATOM 786 C C . PHE A 1 97 ? 8.725 3.470 -21.225 1.00 92.75 97 PHE A C 1
ATOM 788 O O . PHE A 1 97 ? 7.681 3.463 -21.888 1.00 92.75 97 PHE A O 1
ATOM 795 N N . PRO A 1 98 ? 9.721 4.330 -21.526 1.00 91.94 98 PRO A N 1
ATOM 796 C CA . PRO A 1 98 ? 9.557 5.437 -22.471 1.00 91.94 98 PRO A CA 1
ATOM 797 C C . PRO A 1 98 ? 9.219 4.961 -23.890 1.00 91.94 98 PRO A C 1
ATOM 799 O O . PRO A 1 98 ? 8.409 5.580 -24.576 1.00 91.94 98 PRO A O 1
ATOM 802 N N . GLN A 1 99 ? 9.758 3.810 -24.305 1.00 93.31 99 GLN A N 1
ATOM 803 C CA . GLN A 1 99 ? 9.475 3.208 -25.615 1.00 93.31 99 GLN A CA 1
ATOM 804 C C . GLN A 1 99 ? 8.055 2.634 -25.724 1.00 93.31 99 GLN A C 1
ATOM 806 O O . GLN A 1 99 ? 7.568 2.380 -26.823 1.00 93.31 99 GLN A O 1
ATOM 811 N N . LYS A 1 100 ? 7.371 2.432 -24.592 1.00 92.50 100 LYS A N 1
ATOM 812 C CA . LYS A 1 100 ? 6.011 1.884 -24.522 1.00 92.50 100 LYS A CA 1
ATOM 813 C C . LYS A 1 100 ? 4.966 2.954 -24.192 1.00 92.50 100 LYS A C 1
ATOM 815 O O . LYS A 1 100 ? 3.777 2.646 -24.108 1.00 92.50 100 LYS A O 1
ATOM 820 N N . LYS A 1 101 ? 5.384 4.218 -24.050 1.00 90.12 101 LYS A N 1
ATOM 821 C CA . LYS A 1 101 ? 4.512 5.344 -23.691 1.00 90.12 101 LYS A CA 1
ATOM 822 C C . LYS A 1 101 ? 3.321 5.494 -24.643 1.00 90.12 101 LYS A C 1
ATOM 824 O O . LYS A 1 101 ? 2.200 5.661 -24.177 1.00 90.12 101 LYS A O 1
ATOM 829 N N . GLY A 1 102 ? 3.541 5.352 -25.952 1.00 90.75 102 GLY A N 1
ATOM 830 C CA . GLY A 1 102 ? 2.462 5.436 -26.946 1.00 90.75 102 GLY A CA 1
ATOM 831 C C . GLY A 1 102 ? 1.379 4.362 -26.765 1.00 90.75 102 GLY A C 1
ATOM 832 O O . GLY A 1 102 ? 0.204 4.621 -27.011 1.00 90.75 102 GLY A O 1
ATOM 833 N N . PHE A 1 103 ? 1.740 3.174 -26.265 1.00 93.56 103 PHE A N 1
ATOM 834 C CA . PHE A 1 103 ? 0.760 2.137 -25.934 1.00 93.56 103 PHE A CA 1
ATOM 835 C C . PHE A 1 103 ? -0.042 2.499 -24.684 1.00 93.56 103 PHE A C 1
ATOM 837 O O . PHE A 1 103 ? -1.256 2.310 -24.678 1.00 93.56 103 PHE A O 1
ATOM 844 N N . LEU A 1 104 ? 0.618 3.058 -23.661 1.00 90.94 104 LEU A N 1
ATOM 845 C CA . LEU A 1 104 ? -0.026 3.510 -22.424 1.00 90.94 104 LEU A CA 1
ATOM 846 C C . LEU A 1 104 ? -1.023 4.649 -22.679 1.00 90.94 104 LEU A C 1
ATOM 848 O O . LEU A 1 104 ? -2.112 4.638 -22.110 1.00 90.94 104 LEU A O 1
ATOM 852 N N . GLU A 1 105 ? -0.673 5.591 -23.559 1.00 89.56 105 GLU A N 1
ATOM 853 C CA . GLU A 1 105 ? -1.552 6.688 -23.994 1.00 89.56 105 GLU A CA 1
ATOM 854 C C . GLU A 1 105 ? -2.801 6.175 -24.729 1.00 89.56 105 GLU A C 1
ATOM 856 O O . GLU A 1 105 ? -3.857 6.802 -24.655 1.00 89.56 105 GLU A O 1
ATOM 861 N N . HIS A 1 106 ? -2.707 5.025 -25.407 1.00 92.31 106 HIS A N 1
ATOM 862 C CA . HIS A 1 106 ? -3.845 4.405 -26.081 1.00 92.31 106 HIS A CA 1
ATOM 863 C C . HIS A 1 106 ? -4.721 3.583 -25.125 1.00 92.31 106 HIS A C 1
ATOM 865 O O . HIS A 1 106 ? -5.930 3.792 -25.059 1.00 92.31 106 HIS A O 1
ATOM 871 N N . SER A 1 107 ? -4.136 2.628 -24.393 1.00 92.44 107 SER A N 1
ATOM 872 C CA . SER A 1 107 ? -4.816 1.934 -23.296 1.00 92.44 107 SER A CA 1
ATOM 873 C C . SER A 1 107 ? -3.840 1.177 -22.397 1.00 92.44 107 SER A C 1
ATOM 875 O O . SER A 1 107 ? -2.829 0.633 -22.844 1.00 92.44 107 SER A O 1
ATOM 877 N N . TYR A 1 108 ? -4.213 1.033 -21.127 1.00 90.12 108 TYR A N 1
ATOM 878 C CA . TYR A 1 108 ? -3.451 0.233 -20.170 1.00 90.12 108 TYR A CA 1
ATOM 879 C C . TYR A 1 108 ? -3.331 -1.240 -20.595 1.00 90.12 108 TYR A C 1
ATOM 881 O O . TYR A 1 108 ? -2.256 -1.822 -20.514 1.00 90.12 108 TYR A O 1
ATOM 889 N N . ALA A 1 109 ? -4.407 -1.836 -21.122 1.00 93.06 109 ALA A N 1
ATOM 890 C CA . ALA A 1 109 ? -4.389 -3.221 -21.593 1.00 93.06 109 ALA A CA 1
ATOM 891 C C . ALA A 1 109 ? -3.402 -3.430 -22.754 1.00 93.06 109 ALA A C 1
ATOM 893 O O . ALA A 1 109 ? -2.665 -4.418 -22.770 1.00 93.06 109 ALA A O 1
ATOM 894 N N . LEU A 1 110 ? -3.347 -2.480 -23.698 1.00 93.25 110 LEU A N 1
ATOM 895 C CA . LEU A 1 110 ? -2.387 -2.532 -24.797 1.00 93.25 110 LEU A CA 1
ATOM 896 C C . LEU A 1 110 ? -0.957 -2.411 -24.272 1.00 93.25 110 LEU A C 1
ATOM 898 O O . LEU A 1 110 ? -0.127 -3.229 -24.649 1.00 93.25 110 LEU A O 1
ATOM 902 N N . PHE A 1 111 ? -0.682 -1.470 -23.366 1.00 94.88 111 PHE A N 1
ATOM 903 C CA . PHE A 1 111 ? 0.629 -1.341 -22.725 1.00 94.88 111 PHE A CA 1
ATOM 904 C C . PHE A 1 111 ? 1.113 -2.668 -22.121 1.00 94.88 111 PHE A C 1
ATOM 906 O O . PHE A 1 111 ? 2.191 -3.131 -22.485 1.00 94.88 111 PHE A O 1
ATOM 913 N N . ILE A 1 112 ? 0.288 -3.327 -21.300 1.00 94.06 112 ILE A N 1
ATOM 914 C CA . ILE A 1 112 ? 0.639 -4.613 -20.673 1.00 94.06 112 ILE A CA 1
ATOM 915 C C . ILE A 1 112 ? 0.947 -5.692 -21.719 1.00 94.06 112 ILE A C 1
ATOM 917 O O . ILE A 1 112 ? 1.884 -6.465 -21.546 1.00 94.06 112 ILE A O 1
ATOM 921 N N . SER A 1 113 ? 0.195 -5.736 -22.824 1.00 95.06 113 SER A N 1
ATOM 922 C CA . SER A 1 113 ? 0.417 -6.722 -23.895 1.00 95.06 113 SER A CA 1
ATOM 923 C C . SER A 1 113 ? 1.747 -6.552 -24.639 1.00 95.06 113 SER A C 1
ATOM 925 O O . SER A 1 113 ? 2.180 -7.479 -25.318 1.00 95.06 113 SER A O 1
ATOM 927 N N . GLN A 1 114 ? 2.370 -5.373 -24.542 1.00 96.44 114 GLN A N 1
ATOM 928 C CA . GLN A 1 114 ? 3.619 -5.039 -25.231 1.00 96.44 114 GLN A CA 1
ATOM 929 C C . GLN A 1 114 ? 4.857 -5.173 -24.338 1.00 96.44 114 GLN A C 1
ATOM 931 O O . GLN A 1 114 ? 5.961 -4.910 -24.821 1.00 96.44 114 GLN A O 1
ATOM 936 N N . LEU A 1 115 ? 4.691 -5.539 -23.062 1.00 95.56 115 LEU A N 1
ATOM 937 C CA . LEU A 1 115 ? 5.805 -5.759 -22.146 1.00 95.56 115 LEU A CA 1
ATOM 938 C C . LEU A 1 115 ? 6.480 -7.097 -22.441 1.00 95.56 115 LEU A C 1
ATOM 940 O O . LEU A 1 115 ? 5.838 -8.150 -22.470 1.00 95.56 115 LEU A O 1
ATOM 944 N N . GLU A 1 116 ? 7.794 -7.059 -22.619 1.00 95.31 116 GLU A N 1
ATOM 945 C CA . GLU A 1 116 ? 8.624 -8.259 -22.632 1.00 95.31 116 GLU A CA 1
ATOM 946 C C . GLU A 1 116 ? 8.627 -8.930 -21.247 1.00 95.31 116 GLU A C 1
ATOM 948 O O . GLU A 1 116 ? 8.341 -8.273 -20.247 1.00 95.31 116 GLU A O 1
ATOM 953 N N . PRO A 1 117 ? 8.977 -10.225 -21.125 1.00 94.00 117 PRO A N 1
ATOM 954 C CA . PRO A 1 117 ? 8.930 -10.926 -19.839 1.00 94.00 117 PRO A CA 1
ATOM 955 C C . PRO A 1 117 ? 9.693 -10.227 -18.703 1.00 94.00 117 PRO A C 1
ATOM 957 O O . PRO A 1 117 ? 9.196 -10.167 -17.584 1.00 94.00 117 PRO A O 1
ATOM 960 N N . VAL A 1 118 ? 10.870 -9.659 -18.990 1.00 91.81 118 VAL A N 1
ATOM 961 C CA . VAL A 1 118 ? 11.663 -8.917 -17.994 1.00 91.81 118 VAL A CA 1
ATOM 962 C C . VAL A 1 118 ? 10.999 -7.584 -17.644 1.00 91.81 118 VAL A C 1
ATOM 964 O O . VAL A 1 118 ? 10.860 -7.260 -16.467 1.00 91.81 118 VAL A O 1
ATOM 967 N N . GLU A 1 119 ? 10.530 -6.838 -18.650 1.00 92.81 119 GLU A N 1
ATOM 968 C CA . GLU A 1 119 ? 9.784 -5.588 -18.450 1.00 92.81 119 GLU A CA 1
ATOM 969 C C . GLU A 1 119 ? 8.518 -5.824 -17.619 1.00 92.81 119 GLU A C 1
ATOM 971 O O . GLU A 1 119 ? 8.184 -5.015 -16.757 1.00 92.81 119 GLU A O 1
ATOM 976 N N . LYS A 1 120 ? 7.843 -6.956 -17.844 1.00 94.12 120 LYS A N 1
ATOM 977 C CA . LYS A 1 120 ? 6.659 -7.369 -17.099 1.00 94.12 120 LYS A CA 1
ATOM 978 C C . LYS A 1 120 ? 6.980 -7.634 -15.633 1.00 94.12 120 LYS A C 1
ATOM 980 O O . LYS A 1 120 ? 6.271 -7.120 -14.781 1.00 94.12 120 LYS A O 1
ATOM 985 N N . THR A 1 121 ? 8.060 -8.348 -15.327 1.00 92.38 121 THR A N 1
ATOM 986 C CA . THR A 1 121 ? 8.487 -8.553 -13.933 1.00 92.38 121 THR A CA 1
ATOM 987 C C . THR A 1 121 ? 8.796 -7.226 -13.237 1.00 92.38 121 THR A C 1
ATOM 989 O O . THR A 1 121 ? 8.328 -6.990 -12.124 1.00 92.38 121 THR A O 1
ATOM 992 N N . ILE A 1 122 ? 9.526 -6.322 -13.901 1.00 91.44 122 ILE A N 1
ATOM 993 C CA . ILE A 1 122 ? 9.823 -4.980 -13.367 1.00 91.44 122 ILE A CA 1
ATOM 994 C C . ILE A 1 122 ? 8.522 -4.217 -13.104 1.00 91.44 122 ILE A C 1
ATOM 996 O O . ILE A 1 122 ? 8.339 -3.623 -12.040 1.00 91.44 122 ILE A O 1
ATOM 1000 N N . PHE A 1 123 ? 7.610 -4.250 -14.073 1.00 94.19 123 PHE A N 1
ATOM 1001 C CA . PHE A 1 123 ? 6.311 -3.609 -13.988 1.00 94.19 123 PHE A CA 1
ATOM 1002 C C . PHE A 1 123 ? 5.460 -4.167 -12.837 1.00 94.19 123 PHE A C 1
ATOM 1004 O O . PHE A 1 123 ? 4.898 -3.387 -12.065 1.00 94.19 123 PHE A O 1
ATOM 1011 N N . ASP A 1 124 ? 5.385 -5.489 -12.691 1.00 94.12 124 ASP A N 1
ATOM 1012 C CA . ASP A 1 124 ? 4.594 -6.168 -11.663 1.00 94.12 124 ASP A CA 1
ATOM 1013 C C . ASP A 1 124 ? 5.145 -5.865 -10.258 1.00 94.12 124 ASP A C 1
ATOM 1015 O O . ASP A 1 124 ? 4.374 -5.531 -9.351 1.00 94.12 124 ASP A O 1
ATOM 1019 N N . ASN A 1 125 ? 6.472 -5.867 -10.084 1.00 93.88 125 ASN A N 1
ATOM 1020 C CA . ASN A 1 125 ? 7.123 -5.504 -8.819 1.00 93.88 125 ASN A CA 1
ATOM 1021 C C . ASN A 1 125 ? 6.893 -4.029 -8.467 1.00 93.88 125 ASN A C 1
ATOM 1023 O O . ASN A 1 125 ? 6.511 -3.711 -7.339 1.00 93.88 125 ASN A O 1
ATOM 1027 N N . LEU A 1 126 ? 7.054 -3.123 -9.437 1.00 94.50 126 LEU A N 1
ATOM 1028 C CA . LEU A 1 126 ? 6.822 -1.690 -9.242 1.00 94.50 126 LEU A CA 1
ATOM 1029 C C . LEU A 1 126 ? 5.361 -1.388 -8.904 1.00 94.50 126 LEU A C 1
ATOM 1031 O O . LEU A 1 126 ? 5.073 -0.609 -7.994 1.00 94.50 126 LEU A O 1
ATOM 1035 N N . THR A 1 127 ? 4.436 -2.033 -9.611 1.00 95.00 127 THR A N 1
ATOM 1036 C CA . THR A 1 127 ? 2.998 -1.931 -9.349 1.00 95.00 127 THR A CA 1
ATOM 1037 C C . THR A 1 127 ? 2.680 -2.430 -7.949 1.00 95.00 127 THR A C 1
ATOM 1039 O O . THR A 1 127 ? 1.998 -1.736 -7.197 1.00 95.00 127 THR A O 1
ATOM 1042 N N . SER A 1 128 ? 3.227 -3.584 -7.563 1.00 94.88 128 SER A N 1
ATOM 1043 C CA . SER A 1 128 ? 3.041 -4.160 -6.231 1.00 94.88 128 SER A CA 1
ATOM 1044 C C . SER A 1 128 ? 3.585 -3.241 -5.141 1.00 94.88 128 SER A C 1
ATOM 1046 O O . SER A 1 128 ? 2.878 -2.968 -4.171 1.00 94.88 128 SER A O 1
ATOM 1048 N N . TYR A 1 129 ? 4.783 -2.685 -5.314 1.00 96.25 129 TYR A N 1
ATOM 1049 C CA . TYR A 1 129 ? 5.356 -1.720 -4.379 1.00 96.25 129 TYR A CA 1
ATOM 1050 C C . TYR A 1 129 ? 4.457 -0.486 -4.211 1.00 96.25 129 TYR A C 1
ATOM 1052 O O . TYR A 1 129 ? 4.054 -0.154 -3.093 1.00 96.25 129 TYR A O 1
ATOM 1060 N N . VAL A 1 130 ? 4.080 0.169 -5.315 1.00 96.50 130 VAL A N 1
ATOM 1061 C CA . VAL A 1 130 ? 3.253 1.387 -5.279 1.00 96.50 130 VAL A CA 1
ATOM 1062 C C . VAL A 1 130 ? 1.886 1.113 -4.662 1.00 96.50 130 VAL A C 1
ATOM 1064 O O . VAL A 1 130 ? 1.399 1.905 -3.849 1.00 96.50 130 VAL A O 1
ATOM 1067 N N . LEU A 1 131 ? 1.266 -0.005 -5.028 1.00 96.12 131 LEU A N 1
ATOM 1068 C CA . LEU A 1 131 ? -0.035 -0.416 -4.521 1.00 96.12 131 LEU A CA 1
ATOM 1069 C C . LEU A 1 131 ? -0.004 -0.595 -3.001 1.00 96.12 131 LEU A C 1
ATOM 1071 O O . LEU A 1 131 ? -0.840 -0.027 -2.298 1.00 96.12 131 LEU A O 1
ATOM 1075 N N . HIS A 1 132 ? 0.983 -1.325 -2.481 1.00 97.50 132 HIS A N 1
ATOM 1076 C CA . HIS A 1 132 ? 1.064 -1.626 -1.053 1.00 97.50 132 HIS A CA 1
ATOM 1077 C C . HIS A 1 132 ? 1.541 -0.441 -0.212 1.00 97.50 132 HIS A C 1
ATOM 1079 O O . HIS A 1 132 ? 1.038 -0.268 0.897 1.00 97.50 132 HIS A O 1
ATOM 1085 N N . ILE A 1 133 ? 2.388 0.447 -0.749 1.00 97.69 133 ILE A N 1
ATOM 1086 C CA . ILE A 1 133 ? 2.651 1.750 -0.118 1.00 97.69 133 ILE A CA 1
ATOM 1087 C C . ILE A 1 133 ? 1.346 2.532 0.036 1.00 97.69 133 ILE A C 1
ATOM 1089 O O . ILE A 1 133 ? 1.011 2.967 1.135 1.00 97.69 133 ILE A O 1
ATOM 1093 N N . ASN A 1 134 ? 0.561 2.675 -1.033 1.00 97.62 134 ASN A N 1
ATOM 1094 C CA . ASN A 1 134 ? -0.673 3.461 -0.984 1.00 97.62 134 ASN A CA 1
ATOM 1095 C C . ASN A 1 134 ? -1.754 2.838 -0.093 1.00 97.62 134 ASN A C 1
ATOM 1097 O O . ASN A 1 134 ? -2.477 3.573 0.590 1.00 97.62 134 ASN A O 1
ATOM 1101 N N . ARG A 1 135 ? -1.854 1.504 -0.063 1.00 97.50 135 ARG A N 1
ATOM 1102 C CA . ARG A 1 135 ? -2.708 0.779 0.888 1.00 97.50 135 ARG A CA 1
ATOM 1103 C C . ARG A 1 135 ? -2.245 1.017 2.318 1.00 97.50 135 ARG A C 1
ATOM 1105 O O . ARG A 1 135 ? -3.063 1.420 3.133 1.00 97.50 135 ARG A O 1
ATOM 1112 N N . GLY A 1 136 ? -0.952 0.873 2.608 1.00 97.56 136 GLY A N 1
ATOM 1113 C CA . GLY A 1 136 ? -0.387 1.129 3.934 1.00 97.56 136 GLY A CA 1
ATOM 1114 C C . GLY A 1 136 ? -0.645 2.553 4.423 1.00 97.56 136 GLY A C 1
ATOM 1115 O O . GLY A 1 136 ? -1.151 2.739 5.527 1.00 97.56 136 GLY A O 1
ATOM 1116 N N . LEU A 1 137 ? -0.396 3.560 3.580 1.00 96.94 13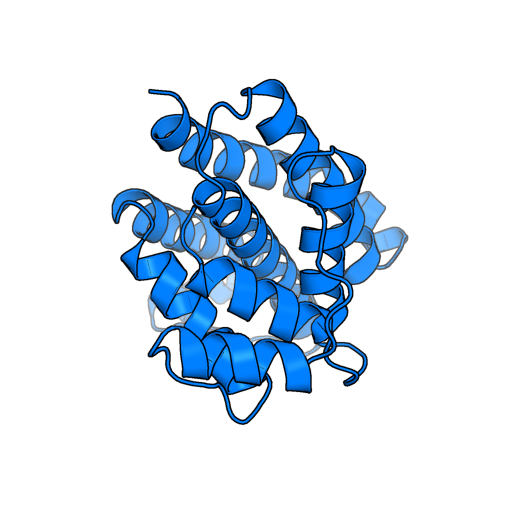7 LEU A N 1
ATOM 1117 C CA . LEU A 1 137 ? -0.700 4.962 3.897 1.00 96.94 137 LEU A CA 1
ATOM 1118 C C . LEU A 1 137 ? -2.208 5.198 4.081 1.00 96.94 137 LEU A C 1
ATOM 1120 O O . LEU A 1 137 ? -2.611 5.961 4.954 1.00 96.94 137 LEU A O 1
ATOM 1124 N N . GLY A 1 138 ? -3.056 4.523 3.299 1.00 96.31 138 GLY A N 1
ATOM 1125 C CA . GLY A 1 138 ? -4.512 4.560 3.460 1.00 96.31 138 GLY A CA 1
ATOM 1126 C C . GLY A 1 138 ? -4.996 3.926 4.766 1.00 96.31 138 GLY A C 1
ATOM 1127 O O . GLY A 1 138 ? -5.865 4.485 5.438 1.00 96.31 138 GLY A O 1
ATOM 1128 N N . VAL A 1 139 ? -4.406 2.797 5.163 1.00 96.62 139 VAL A N 1
ATOM 1129 C CA . VAL A 1 139 ? -4.677 2.140 6.448 1.00 96.62 139 VAL A CA 1
ATOM 1130 C C . VAL A 1 139 ? -4.241 3.044 7.595 1.00 96.62 139 VAL A C 1
ATOM 1132 O O . VAL A 1 139 ? -5.058 3.304 8.478 1.00 96.62 139 VAL A O 1
ATOM 1135 N N . PHE A 1 140 ? -3.028 3.607 7.543 1.00 95.81 140 PHE A N 1
ATOM 1136 C CA . PHE A 1 140 ? -2.562 4.592 8.523 1.00 95.81 140 PHE A CA 1
ATOM 1137 C C . PHE A 1 140 ? -3.544 5.764 8.635 1.00 95.81 140 PHE A C 1
ATOM 1139 O O . PHE A 1 140 ? -3.988 6.102 9.731 1.00 95.81 140 PHE A O 1
ATOM 1146 N N . TYR A 1 141 ? -3.959 6.335 7.499 1.00 94.00 141 TYR A N 1
ATOM 1147 C CA . TYR A 1 141 ? -4.932 7.428 7.460 1.00 94.00 141 TYR A CA 1
ATOM 1148 C C . TYR A 1 141 ? -6.245 7.044 8.163 1.00 94.00 141 TYR A C 1
ATOM 1150 O O . TYR A 1 141 ? -6.845 7.846 8.879 1.00 94.00 141 TYR A O 1
ATOM 1158 N N . SER A 1 142 ? -6.695 5.795 8.003 1.00 93.31 142 SER A N 1
ATOM 1159 C CA . SER A 1 142 ? -7.942 5.297 8.596 1.00 93.31 142 SER A CA 1
ATOM 1160 C C . SER A 1 142 ? -7.922 5.123 10.105 1.00 93.31 142 SER A C 1
ATOM 1162 O O . SER A 1 142 ? -9.000 5.100 10.715 1.00 93.31 142 SER A O 1
ATOM 1164 N N . LEU A 1 143 ? -6.736 5.019 10.709 1.00 89.94 143 LEU A N 1
ATOM 1165 C CA . LEU A 1 143 ? -6.593 4.833 12.149 1.00 89.94 143 LEU A CA 1
ATOM 1166 C C . LEU A 1 143 ? -7.046 6.070 12.923 1.00 89.94 143 LEU A C 1
ATOM 1168 O O . LEU A 1 143 ? -7.637 5.902 13.984 1.00 89.94 143 LEU A O 1
ATOM 1172 N N . GLY A 1 144 ? -6.927 7.259 12.320 1.00 69.12 144 GLY A N 1
ATOM 1173 C CA . GLY A 1 144 ? -7.614 8.493 12.703 1.00 69.12 144 GLY A CA 1
ATOM 1174 C C . GLY A 1 144 ? -7.695 8.759 14.206 1.00 69.12 144 GLY A C 1
ATOM 1175 O O . GLY A 1 144 ? -8.714 8.428 14.803 1.00 69.12 144 GLY A O 1
ATOM 1176 N N . GLU A 1 145 ? -6.642 9.373 14.755 1.00 59.84 145 GLU A N 1
ATOM 1177 C CA . GLU A 1 145 ? -6.554 10.198 15.977 1.00 59.84 145 GLU A CA 1
ATOM 1178 C C . GLU A 1 145 ? -5.069 10.573 16.177 1.00 59.84 145 GLU A C 1
ATOM 1180 O O . GLU A 1 145 ? -4.229 9.684 16.126 1.00 59.84 145 GLU A O 1
ATOM 1185 N N . LYS A 1 146 ? -4.744 11.865 16.368 1.00 59.28 146 LYS A N 1
ATOM 1186 C CA . LYS A 1 146 ? -3.475 12.433 16.906 1.00 59.28 146 LYS A CA 1
ATOM 1187 C C . LYS A 1 146 ? -2.126 11.768 16.541 1.00 59.28 146 LYS A C 1
ATOM 1189 O O . LYS A 1 146 ? -1.163 11.927 17.286 1.00 59.28 146 LYS A O 1
ATOM 1194 N N . GLN A 1 147 ? -2.006 11.067 15.418 1.00 78.50 147 GLN A N 1
ATOM 1195 C CA . GLN A 1 147 ? -0.710 10.557 14.977 1.00 78.50 147 GLN A CA 1
ATOM 1196 C C . GLN A 1 147 ? 0.133 11.726 14.511 1.00 78.50 147 GLN A C 1
ATOM 1198 O O . GLN A 1 147 ? -0.318 12.492 13.666 1.00 78.50 147 GLN A O 1
ATOM 1203 N N . THR A 1 148 ? 1.326 11.897 15.060 1.00 90.19 148 THR A N 1
ATOM 1204 C CA . THR A 1 148 ? 2.147 13.056 14.719 1.00 90.19 148 THR A CA 1
ATOM 1205 C C . THR A 1 148 ? 2.718 12.922 13.301 1.00 90.19 148 THR A C 1
ATOM 1207 O O . THR A 1 148 ? 2.847 11.798 12.797 1.00 90.19 148 THR A O 1
ATOM 1210 N N . PRO A 1 149 ? 3.072 14.036 12.635 1.00 92.88 149 PRO A N 1
ATOM 1211 C CA . PRO A 1 149 ? 3.771 13.985 11.352 1.00 92.88 149 PRO A CA 1
ATOM 1212 C C . PRO A 1 149 ? 5.025 13.099 11.389 1.00 92.88 149 PRO A C 1
ATOM 1214 O O . PRO A 1 149 ? 5.324 12.411 10.415 1.00 92.88 149 PRO A O 1
ATOM 1217 N N . GLU A 1 150 ? 5.726 13.050 12.524 1.00 93.88 150 GLU A N 1
ATOM 1218 C CA . GLU A 1 150 ? 6.900 12.200 12.730 1.00 93.88 150 GLU A CA 1
ATOM 1219 C C . GLU A 1 150 ? 6.536 10.714 12.674 1.00 93.88 150 GLU A C 1
ATOM 1221 O O . GLU A 1 150 ? 7.201 9.964 11.961 1.00 93.88 150 GLU A O 1
ATOM 1226 N N . ASN A 1 151 ? 5.455 10.291 13.342 1.00 94.31 151 ASN A N 1
ATOM 1227 C CA . ASN A 1 151 ? 4.970 8.908 13.264 1.00 94.31 151 ASN A CA 1
ATOM 1228 C C . ASN A 1 151 ? 4.559 8.534 11.839 1.00 94.31 151 ASN A C 1
ATOM 1230 O O . ASN A 1 151 ? 4.822 7.419 11.392 1.00 94.31 151 ASN A O 1
ATOM 1234 N N . PHE A 1 152 ? 3.944 9.462 11.108 1.00 95.81 152 PHE A N 1
ATOM 1235 C CA . PHE A 1 152 ? 3.546 9.236 9.722 1.00 95.81 152 PHE A CA 1
ATOM 1236 C C . PHE A 1 152 ? 4.749 9.045 8.790 1.00 95.81 152 PHE A C 1
ATOM 1238 O O . PHE A 1 152 ? 4.792 8.094 8.005 1.00 95.81 152 PHE A O 1
ATOM 1245 N N . VAL A 1 153 ? 5.766 9.900 8.917 1.00 96.88 153 VAL A N 1
ATOM 1246 C CA . VAL A 1 153 ? 7.014 9.777 8.151 1.00 96.88 153 VAL A CA 1
ATOM 1247 C C . VAL A 1 153 ? 7.782 8.514 8.555 1.00 96.88 153 VAL A C 1
ATOM 1249 O O . VAL A 1 153 ? 8.269 7.790 7.684 1.00 96.88 153 VAL A O 1
ATOM 1252 N N . ALA A 1 154 ? 7.862 8.206 9.853 1.00 97.38 154 ALA A N 1
ATOM 1253 C CA . ALA A 1 154 ? 8.501 6.993 10.361 1.00 97.38 154 ALA A CA 1
ATOM 1254 C C . ALA A 1 154 ? 7.817 5.728 9.829 1.00 97.38 154 ALA A C 1
ATOM 1256 O O . ALA A 1 154 ? 8.499 4.828 9.336 1.00 97.38 154 ALA A O 1
ATOM 1257 N N . PHE A 1 155 ? 6.481 5.695 9.843 1.00 97.94 155 PHE A N 1
ATOM 1258 C CA . PHE A 1 155 ? 5.686 4.610 9.275 1.00 97.94 155 PHE A CA 1
ATOM 1259 C C . PHE A 1 155 ? 5.981 4.419 7.787 1.00 97.94 155 PHE A C 1
ATOM 1261 O O . PHE A 1 155 ? 6.324 3.312 7.372 1.00 97.94 155 PHE A O 1
ATOM 1268 N N . GLY A 1 156 ? 5.915 5.489 6.987 1.00 97.81 156 GLY A N 1
ATOM 1269 C CA . GLY A 1 156 ? 6.197 5.410 5.553 1.00 97.81 156 GLY A CA 1
ATOM 1270 C C . GLY A 1 156 ? 7.602 4.888 5.258 1.00 97.81 156 GLY A C 1
ATOM 1271 O O . GLY A 1 156 ? 7.774 4.018 4.406 1.00 97.81 156 GLY A O 1
ATOM 1272 N N . ASN A 1 157 ? 8.604 5.367 5.998 1.00 98.31 157 ASN A N 1
ATOM 1273 C CA . ASN A 1 157 ? 9.993 4.940 5.840 1.00 98.31 157 ASN A CA 1
ATOM 1274 C C . ASN A 1 157 ? 10.207 3.471 6.214 1.00 98.31 157 ASN A C 1
ATOM 1276 O O . ASN A 1 157 ? 10.868 2.745 5.474 1.00 98.31 157 ASN A O 1
ATOM 1280 N N . ALA A 1 158 ? 9.647 3.027 7.338 1.00 98.19 158 ALA A N 1
ATOM 1281 C CA . ALA A 1 158 ? 9.769 1.645 7.783 1.00 98.19 158 ALA A CA 1
ATOM 1282 C C . ALA A 1 158 ? 9.016 0.679 6.854 1.00 98.19 158 ALA A C 1
ATOM 1284 O O . ALA A 1 158 ? 9.540 -0.386 6.517 1.00 98.19 158 ALA A O 1
ATOM 1285 N N . LEU A 1 159 ? 7.827 1.067 6.378 1.00 98.50 159 LEU A N 1
ATOM 1286 C CA . LEU A 1 159 ? 7.072 0.286 5.400 1.00 98.50 159 LEU A CA 1
ATOM 1287 C C . LEU A 1 159 ? 7.827 0.167 4.074 1.00 98.50 159 LEU A C 1
ATOM 1289 O O . LEU A 1 159 ? 7.911 -0.924 3.519 1.00 98.50 159 LEU A O 1
ATOM 1293 N N . HIS A 1 160 ? 8.424 1.255 3.593 1.00 97.88 160 HIS A N 1
ATOM 1294 C CA . HIS A 1 160 ? 9.248 1.245 2.387 1.00 97.88 160 HIS A CA 1
ATOM 1295 C C . HIS A 1 160 ? 10.388 0.222 2.461 1.00 97.88 160 HIS A C 1
ATOM 1297 O O . HIS A 1 160 ? 10.507 -0.603 1.560 1.00 97.88 160 HIS A O 1
ATOM 1303 N N . VAL A 1 161 ? 11.150 0.186 3.560 1.00 97.00 161 VAL A N 1
ATOM 1304 C CA . VAL A 1 161 ? 12.236 -0.798 3.739 1.00 97.00 161 VAL A CA 1
ATOM 1305 C C . VAL A 1 161 ? 11.705 -2.238 3.711 1.00 97.00 161 VAL A C 1
ATOM 1307 O O . VAL A 1 161 ? 12.297 -3.116 3.074 1.00 97.00 161 VAL A O 1
ATOM 1310 N N . LYS A 1 162 ? 10.565 -2.492 4.370 1.00 97.25 162 LYS A N 1
ATOM 1311 C CA . LYS A 1 162 ? 9.921 -3.816 4.375 1.00 97.25 162 LYS A CA 1
ATOM 1312 C C . LYS A 1 162 ? 9.479 -4.234 2.972 1.00 97.25 162 LYS A C 1
ATOM 1314 O O . LYS A 1 162 ? 9.793 -5.345 2.555 1.00 97.25 162 LYS A O 1
ATOM 1319 N N . LEU A 1 163 ? 8.804 -3.351 2.235 1.00 96.88 163 LEU A N 1
ATOM 1320 C CA . LEU A 1 163 ? 8.315 -3.649 0.885 1.00 96.88 163 LEU A CA 1
ATOM 1321 C C . LEU A 1 163 ? 9.453 -3.789 -0.130 1.00 96.88 163 LEU A C 1
ATOM 1323 O O . LEU A 1 163 ? 9.371 -4.648 -1.002 1.00 96.88 163 LEU A O 1
ATOM 1327 N N . LEU A 1 164 ? 10.536 -3.016 0.005 1.00 95.94 164 LEU A N 1
ATOM 1328 C CA . LEU A 1 164 ? 11.727 -3.199 -0.825 1.00 95.94 164 LEU A CA 1
ATOM 1329 C C . LEU A 1 164 ? 12.332 -4.587 -0.644 1.00 95.94 164 LEU A C 1
ATOM 1331 O O . LEU A 1 164 ? 12.641 -5.262 -1.619 1.00 95.94 164 LEU A O 1
ATOM 1335 N N . THR A 1 165 ? 12.471 -5.023 0.606 1.00 95.00 165 THR A N 1
ATOM 1336 C CA . THR A 1 165 ? 13.004 -6.354 0.926 1.00 95.00 165 THR A CA 1
ATOM 1337 C C . THR A 1 165 ? 12.098 -7.469 0.403 1.00 95.00 165 THR A C 1
ATOM 1339 O O . THR A 1 165 ? 12.591 -8.535 0.043 1.00 95.00 165 THR A O 1
ATOM 1342 N N . LEU A 1 166 ? 10.786 -7.222 0.360 1.00 94.50 166 LEU A N 1
ATOM 1343 C CA . LEU A 1 166 ? 9.793 -8.195 -0.080 1.00 94.50 166 LEU A CA 1
ATOM 1344 C C . LEU A 1 166 ? 9.739 -8.350 -1.606 1.00 94.50 166 LEU A C 1
ATOM 1346 O O . LEU A 1 166 ? 9.644 -9.473 -2.091 1.00 94.50 166 LEU A O 1
ATOM 1350 N N . PHE A 1 167 ? 9.776 -7.243 -2.355 1.00 94.06 167 PHE A N 1
ATOM 1351 C CA . PHE A 1 167 ? 9.547 -7.259 -3.806 1.00 94.06 167 PHE A CA 1
ATOM 1352 C C . PHE A 1 167 ? 10.818 -7.278 -4.650 1.00 94.06 167 PHE A C 1
ATOM 1354 O O . PHE A 1 167 ? 10.750 -7.641 -5.821 1.00 94.06 167 PHE A O 1
ATOM 1361 N N . TYR A 1 168 ? 11.958 -6.891 -4.081 1.00 94.12 168 TYR A N 1
ATOM 1362 C CA . TYR A 1 168 ? 13.200 -6.731 -4.827 1.00 94.12 168 TYR A CA 1
ATOM 1363 C C . TYR A 1 168 ? 14.337 -7.508 -4.180 1.00 94.12 168 TYR A C 1
ATOM 1365 O O . TYR A 1 168 ? 14.461 -7.576 -2.951 1.00 94.12 168 TYR A O 1
ATOM 1373 N N . ASN A 1 169 ? 15.205 -8.069 -5.016 1.00 93.19 169 ASN A N 1
ATOM 1374 C CA . ASN A 1 169 ? 16.453 -8.672 -4.564 1.00 93.19 169 ASN A CA 1
ATOM 1375 C C . ASN A 1 169 ? 17.477 -7.596 -4.141 1.00 93.19 169 ASN A C 1
ATOM 1377 O O . ASN A 1 169 ? 17.229 -6.398 -4.238 1.00 93.19 169 ASN A O 1
ATOM 1381 N N . GLU A 1 170 ? 18.629 -8.011 -3.618 1.00 92.62 170 GLU A N 1
ATOM 1382 C CA . GLU A 1 170 ? 19.632 -7.080 -3.086 1.00 92.62 170 GLU A CA 1
ATOM 1383 C C . GLU A 1 170 ? 20.203 -6.111 -4.130 1.00 92.62 170 GLU A C 1
ATOM 1385 O O . GLU A 1 170 ? 20.345 -4.923 -3.840 1.00 92.62 170 GLU A O 1
ATOM 1390 N N . GLU A 1 171 ? 20.465 -6.593 -5.344 1.00 91.62 171 GLU A N 1
ATOM 1391 C CA . GLU A 1 171 ? 21.006 -5.787 -6.442 1.00 91.62 171 GLU A CA 1
ATOM 1392 C C . GLU A 1 171 ? 19.973 -4.767 -6.934 1.00 91.62 171 GLU A C 1
ATOM 1394 O O . GLU A 1 171 ? 20.279 -3.586 -7.093 1.00 91.62 171 GLU A O 1
ATOM 1399 N N . GLU A 1 172 ? 18.722 -5.200 -7.105 1.00 91.12 172 GLU A N 1
ATOM 1400 C CA . GLU A 1 172 ? 17.604 -4.330 -7.482 1.00 91.12 172 GLU A CA 1
ATOM 1401 C C . GLU A 1 172 ? 17.365 -3.240 -6.435 1.00 91.12 172 GLU A C 1
ATOM 1403 O O . GLU A 1 172 ? 17.179 -2.077 -6.792 1.00 91.12 172 GLU A O 1
ATOM 1408 N N . ARG A 1 173 ? 17.423 -3.583 -5.140 1.00 92.62 173 ARG A N 1
ATOM 1409 C CA . ARG A 1 173 ? 17.289 -2.596 -4.059 1.00 92.62 173 ARG A CA 1
ATOM 1410 C C . ARG A 1 173 ? 18.377 -1.536 -4.139 1.00 92.62 173 ARG A C 1
ATOM 1412 O O . ARG A 1 173 ? 18.052 -0.359 -4.087 1.00 92.62 173 ARG A O 1
ATOM 1419 N N . ALA A 1 174 ? 19.636 -1.932 -4.318 1.00 90.69 174 ALA A N 1
ATOM 1420 C CA . ALA A 1 174 ? 20.747 -0.984 -4.398 1.00 90.69 174 ALA A CA 1
ATOM 1421 C C . ALA A 1 174 ? 20.604 0.019 -5.558 1.00 90.69 174 ALA A C 1
ATOM 1423 O O . ALA A 1 174 ? 21.098 1.138 -5.463 1.00 90.69 174 ALA A O 1
ATOM 1424 N N . LEU A 1 175 ? 19.927 -0.370 -6.642 1.00 89.31 175 LEU A N 1
ATOM 1425 C CA . LEU A 1 175 ? 19.699 0.486 -7.808 1.00 89.31 175 LEU A CA 1
ATOM 1426 C C . LEU A 1 175 ? 18.436 1.351 -7.697 1.00 89.31 175 LEU A C 1
ATOM 1428 O O . LEU A 1 175 ? 18.384 2.427 -8.290 1.00 89.31 175 LEU A O 1
ATOM 1432 N N . LEU A 1 176 ? 17.406 0.873 -6.994 1.00 90.44 176 LEU A N 1
ATOM 1433 C CA . LEU A 1 176 ? 16.072 1.483 -6.989 1.00 90.44 176 LEU A CA 1
ATOM 1434 C C . LEU A 1 176 ? 15.738 2.258 -5.710 1.00 90.44 176 LEU A C 1
ATOM 1436 O O . LEU A 1 176 ? 14.783 3.036 -5.737 1.00 90.44 176 LEU A O 1
ATOM 1440 N N . ASP A 1 177 ? 16.476 2.049 -4.615 1.00 90.25 177 ASP A N 1
ATOM 1441 C CA . ASP A 1 177 ? 16.161 2.601 -3.288 1.00 90.25 177 ASP A CA 1
ATOM 1442 C C . ASP A 1 177 ? 15.931 4.115 -3.339 1.00 90.25 177 ASP A C 1
ATOM 1444 O O . ASP A 1 177 ? 14.835 4.575 -3.018 1.00 90.25 177 ASP A O 1
ATOM 1448 N N . ASP A 1 178 ? 16.897 4.874 -3.865 1.00 91.00 178 ASP A N 1
ATOM 1449 C CA . ASP A 1 178 ? 16.827 6.338 -3.952 1.00 91.00 178 ASP A CA 1
ATOM 1450 C C . ASP A 1 178 ? 15.586 6.816 -4.727 1.00 91.00 178 ASP A C 1
ATOM 1452 O O . ASP A 1 178 ? 14.817 7.651 -4.245 1.00 91.00 178 ASP A O 1
ATOM 1456 N N . GLY A 1 179 ? 15.320 6.235 -5.901 1.00 93.06 179 GLY A N 1
ATOM 1457 C CA . GLY A 1 179 ? 14.167 6.615 -6.723 1.00 93.06 179 GLY A CA 1
ATOM 1458 C C . GLY A 1 179 ? 12.826 6.265 -6.068 1.00 93.06 179 GLY A C 1
ATOM 1459 O O . GLY A 1 179 ? 11.873 7.051 -6.097 1.00 93.06 179 GLY A O 1
ATOM 1460 N N . LEU A 1 180 ? 12.733 5.098 -5.426 1.00 94.81 180 LEU A N 1
ATOM 1461 C CA . LEU A 1 180 ? 11.526 4.676 -4.711 1.00 94.81 180 LEU A CA 1
ATOM 1462 C C . LEU A 1 180 ? 11.337 5.435 -3.391 1.00 94.81 180 LEU A C 1
ATOM 1464 O O . LEU A 1 180 ? 10.196 5.586 -2.933 1.00 94.81 180 LEU A O 1
ATOM 1468 N N . LYS A 1 181 ? 12.421 5.955 -2.808 1.00 96.00 181 LYS A N 1
ATOM 1469 C CA . LYS A 1 181 ? 12.413 6.844 -1.646 1.00 96.00 181 LYS A CA 1
ATOM 1470 C C . LYS A 1 181 ? 11.896 8.233 -1.996 1.00 96.00 181 LYS A C 1
ATOM 1472 O O . LYS A 1 181 ? 11.058 8.769 -1.268 1.00 96.00 181 LYS A O 1
ATOM 1477 N N . GLU A 1 182 ? 12.327 8.795 -3.121 1.00 95.56 182 GLU A N 1
ATOM 1478 C CA . GLU A 1 182 ? 11.771 10.047 -3.646 1.00 95.56 182 GLU A CA 1
ATOM 1479 C C . GLU A 1 182 ? 10.274 9.902 -3.935 1.00 95.56 182 GLU A C 1
ATOM 1481 O O . GLU A 1 182 ? 9.465 10.728 -3.499 1.00 95.56 182 GLU A O 1
ATOM 1486 N N . LEU A 1 183 ? 9.881 8.801 -4.584 1.00 95.94 183 LEU A N 1
ATOM 1487 C CA . LEU A 1 183 ? 8.478 8.480 -4.843 1.00 95.94 183 LEU A CA 1
ATOM 1488 C C . LEU A 1 183 ? 7.658 8.374 -3.546 1.00 95.94 183 LEU A C 1
ATOM 1490 O O . LEU A 1 183 ? 6.544 8.899 -3.475 1.00 95.94 183 LEU A O 1
ATOM 1494 N N . LEU A 1 184 ? 8.201 7.729 -2.507 1.00 97.62 184 LEU A N 1
ATOM 1495 C CA . LEU A 1 184 ? 7.584 7.708 -1.178 1.00 97.62 184 LEU A CA 1
ATOM 1496 C C . LEU A 1 184 ? 7.386 9.131 -0.644 1.00 97.62 184 LEU A C 1
ATOM 1498 O O . LEU A 1 184 ? 6.306 9.433 -0.142 1.00 97.62 184 LEU A O 1
ATOM 1502 N N . GLY A 1 185 ? 8.389 10.004 -0.768 1.00 97.31 185 GLY A N 1
ATOM 1503 C CA . GLY A 1 185 ? 8.301 11.405 -0.351 1.00 97.31 185 GLY A CA 1
ATOM 1504 C C . GLY A 1 185 ? 7.123 12.143 -0.994 1.00 97.31 185 GLY A C 1
ATOM 1505 O O . GLY A 1 185 ? 6.392 12.856 -0.305 1.00 97.31 185 GLY A O 1
ATOM 1506 N N . VAL A 1 186 ? 6.868 11.902 -2.285 1.00 96.94 186 VAL A N 1
ATOM 1507 C CA . VAL A 1 186 ? 5.697 12.452 -2.990 1.00 96.94 186 VAL A CA 1
ATOM 1508 C C . VAL A 1 186 ? 4.390 11.938 -2.379 1.00 96.94 186 VAL A C 1
ATOM 1510 O O . VAL A 1 186 ? 3.493 12.733 -2.084 1.00 96.94 186 VAL A O 1
ATOM 1513 N N . TYR A 1 187 ? 4.269 10.628 -2.141 1.00 97.19 187 TYR A N 1
ATOM 1514 C CA . TYR A 1 187 ? 3.067 10.062 -1.518 1.00 97.19 187 TYR A CA 1
ATOM 1515 C C . TYR A 1 187 ? 2.860 10.565 -0.085 1.00 97.19 187 TYR A C 1
ATOM 1517 O O . TYR A 1 187 ? 1.737 10.925 0.273 1.00 97.19 187 TYR A O 1
ATOM 1525 N N . LEU A 1 188 ? 3.923 10.664 0.716 1.00 96.62 188 LEU A N 1
ATOM 1526 C CA . LEU A 1 188 ? 3.869 11.251 2.056 1.00 96.62 188 LEU A CA 1
ATOM 1527 C C . LEU A 1 188 ? 3.396 12.707 2.003 1.00 96.62 188 LEU A C 1
ATOM 1529 O O . LEU A 1 188 ? 2.529 13.085 2.783 1.00 96.62 188 LEU A O 1
ATOM 1533 N N . GLY A 1 189 ? 3.883 13.510 1.055 1.00 95.38 189 GLY A N 1
ATOM 1534 C CA . GLY A 1 189 ? 3.421 14.888 0.873 1.00 95.38 189 GLY A CA 1
ATOM 1535 C C . GLY A 1 189 ? 1.920 14.977 0.579 1.00 95.38 189 GLY A C 1
ATOM 1536 O O . GLY A 1 189 ? 1.218 15.796 1.173 1.00 95.38 189 GLY A O 1
ATOM 1537 N N . ILE A 1 190 ? 1.404 14.097 -0.285 1.00 94.62 190 ILE A N 1
ATOM 1538 C CA . ILE A 1 190 ? -0.025 14.061 -0.627 1.00 94.62 190 ILE A CA 1
ATOM 1539 C C . ILE A 1 190 ? -0.864 13.677 0.582 1.00 94.62 190 ILE A C 1
ATOM 1541 O O . ILE A 1 190 ? -1.765 14.418 0.951 1.00 94.62 190 ILE A O 1
ATOM 1545 N N . TYR A 1 191 ? -0.589 12.530 1.198 1.00 94.50 191 TYR A N 1
ATOM 1546 C CA . TYR A 1 191 ? -1.378 12.052 2.334 1.00 94.50 191 TYR A CA 1
ATOM 1547 C C . TYR A 1 191 ? -1.237 12.988 3.543 1.00 94.50 191 TYR A C 1
ATOM 1549 O O . TYR A 1 191 ? -2.233 13.306 4.189 1.00 94.50 191 TYR A O 1
ATOM 1557 N N . GLY A 1 192 ? -0.027 13.494 3.798 1.00 93.38 192 GLY A N 1
ATOM 1558 C CA . GLY A 1 192 ? 0.274 14.430 4.878 1.00 93.38 192 GLY A CA 1
ATOM 1559 C C . GLY A 1 192 ? -0.500 15.741 4.763 1.00 93.38 192 GLY A C 1
ATOM 1560 O O . GLY A 1 192 ? -1.026 16.214 5.767 1.00 93.38 192 GLY A O 1
ATOM 1561 N N . LYS A 1 193 ? -0.667 16.280 3.545 1.00 92.75 193 LYS A N 1
ATOM 1562 C CA . LYS A 1 193 ? -1.505 17.465 3.298 1.00 92.75 193 LYS A CA 1
ATOM 1563 C C . LYS A 1 193 ? -2.924 17.290 3.844 1.00 92.75 193 LYS A C 1
ATOM 1565 O O . LYS A 1 193 ? -3.442 18.219 4.437 1.00 92.75 193 LYS A O 1
ATOM 1570 N N . TYR A 1 194 ? -3.553 16.130 3.653 1.00 90.94 194 TYR A N 1
ATOM 1571 C CA . TYR A 1 194 ? -4.935 15.901 4.107 1.00 90.94 194 TYR A CA 1
ATOM 1572 C C . TYR A 1 194 ? -5.030 15.404 5.556 1.00 90.94 194 TYR A C 1
ATOM 1574 O O . TYR A 1 194 ? -6.099 15.477 6.154 1.00 90.94 194 TYR A O 1
ATOM 1582 N N . LEU A 1 195 ? -3.938 14.879 6.119 1.00 89.50 195 LEU A N 1
ATOM 1583 C CA . LEU A 1 195 ? -3.884 14.467 7.524 1.00 89.50 195 LEU A CA 1
ATOM 1584 C C . LEU A 1 195 ? -3.635 15.636 8.484 1.00 89.50 195 LEU A C 1
ATOM 1586 O O . LEU A 1 195 ? -4.093 15.576 9.625 1.00 89.50 195 LEU A O 1
ATOM 1590 N N . TYR A 1 196 ? -2.894 16.659 8.046 1.00 88.12 196 TYR A N 1
ATOM 1591 C CA . TYR A 1 196 ? -2.307 17.668 8.937 1.00 88.12 196 TYR A CA 1
ATOM 1592 C C . TYR A 1 196 ? -2.597 19.127 8.575 1.00 88.12 196 TYR A C 1
ATOM 1594 O O . TYR A 1 196 ? -2.168 20.011 9.319 1.00 88.12 196 TYR A O 1
ATOM 1602 N N . MET A 1 197 ? -3.298 19.398 7.471 1.00 75.94 197 MET A N 1
ATOM 1603 C CA . MET A 1 197 ? -3.756 20.744 7.094 1.00 75.94 197 MET A CA 1
ATOM 1604 C C . MET A 1 197 ? -5.278 20.813 7.093 1.00 75.94 197 MET A C 1
ATOM 1606 O O . MET A 1 197 ? -5.792 21.883 7.483 1.00 75.94 197 MET A O 1
#